Protein AF-A0A4D4L7P8-F1 (afdb_monomer_lite)

Organism: Streptomyces violaceusniger (NCBI:txid68280)

Sequence (216 aa):
MPWRDWLTELAEHRATRILTPLAEAVRGVEETEGMGQPKAKPDREPERLTIHRVLRLLDGGRRMPLARALNARLPEAERTPRGDQTEQDPLAPLAEALAVLIGAQLVARGTAYWAMNWTGPSLLVPPDGIAPETIRTWADTAVRLPGQTQRLGLHLAALGVDERAPLPTTGRAGARRTGRRRGSGRDGSASHPGPPAPHAGASPPYGRWRSPCCWG

Foldseek 3Di:
DVVVVVQQVVQLCQLQVLQVLLLVLLVVVVVVVCPVPDDDDPPPDSQFDFLVSLLVCLQVVVLPSSLVSSVVSDDPVVLDDDPDPPDDDSNLSVLSNSLSRLLLQCVVVVQWGWDDDPPDHTFIGGHPPDDSCNSSVLSSCSSPDHPSSVVSVVVCVVVVGDRSDGRPDPDDPDDPPPPPPDDDDDDDDDDDDDDDDDDDDDDDDDDDDDDDDDDD

Radius of gyration: 25.61 Å; chains: 1; bounding box: 44×77×73 Å

Secondary structure (DSSP, 8-state):
-HHHHHHHHHHHHHHTTTHHHHHHHHHHHHHHHHTT-----TTS-PPPP-HHHHHHHHHTT-HHHHHHHHHHHS-TTTS---S-TT---TTHHHHHHHHHHHHHHHHHTTS-EEEPPSSSPPEEEPSTT--HHHHHHHHHHHHHSTTHHHHHHHHHHHTT--TTSPPPP---S-------------------------------------------

Structure (mmCIF, N/CA/C/O backbone):
data_AF-A0A4D4L7P8-F1
#
_entry.id   AF-A0A4D4L7P8-F1
#
loop_
_atom_site.group_PDB
_atom_site.id
_atom_site.type_symbol
_atom_site.label_atom_id
_atom_site.label_alt_id
_atom_site.label_comp_id
_atom_site.label_asym_id
_atom_site.label_entity_id
_atom_site.label_seq_id
_atom_site.pdbx_PDB_ins_code
_atom_site.Cartn_x
_atom_site.Cartn_y
_atom_site.Cartn_z
_atom_site.occupancy
_atom_site.B_iso_or_equiv
_atom_site.auth_seq_id
_atom_site.auth_comp_id
_atom_site.auth_asym_id
_atom_site.auth_atom_id
_atom_site.pdbx_PDB_model_num
ATOM 1 N N . MET A 1 1 ? 27.037 -10.468 -13.090 1.00 60.59 1 MET A N 1
ATOM 2 C CA . MET A 1 1 ? 27.346 -9.026 -12.972 1.00 60.59 1 MET A CA 1
ATOM 3 C C . MET A 1 1 ? 26.812 -8.546 -11.623 1.00 60.59 1 MET A C 1
ATOM 5 O O . MET A 1 1 ? 25.663 -8.138 -11.567 1.00 60.59 1 MET A O 1
ATOM 9 N N . PRO A 1 2 ? 27.608 -8.650 -10.545 1.00 82.56 2 PRO A N 1
ATOM 10 C CA . PRO A 1 2 ? 27.130 -8.546 -9.156 1.00 82.56 2 PRO A CA 1
ATOM 11 C C . PRO A 1 2 ? 26.664 -7.143 -8.724 1.00 82.56 2 PRO A C 1
ATOM 13 O O . PRO A 1 2 ? 25.876 -7.016 -7.797 1.00 82.56 2 PRO A O 1
ATOM 16 N N . TRP A 1 3 ? 27.103 -6.078 -9.402 1.00 84.81 3 TRP A N 1
ATOM 17 C CA . TRP A 1 3 ? 26.747 -4.702 -9.029 1.00 84.81 3 TRP A CA 1
ATOM 18 C C . TRP A 1 3 ? 25.296 -4.317 -9.373 1.00 84.81 3 TRP A C 1
ATOM 20 O O . TRP A 1 3 ? 24.721 -3.463 -8.705 1.00 84.81 3 TRP A O 1
ATOM 30 N N . ARG A 1 4 ? 24.683 -4.936 -10.396 1.00 82.44 4 ARG A N 1
ATOM 31 C CA . ARG A 1 4 ? 23.275 -4.677 -10.770 1.00 82.44 4 ARG A CA 1
ATOM 32 C C . ARG A 1 4 ? 22.304 -5.263 -9.752 1.00 82.44 4 ARG A C 1
ATOM 34 O O . ARG A 1 4 ? 21.319 -4.618 -9.400 1.00 82.44 4 ARG A O 1
ATOM 41 N N . ASP A 1 5 ? 22.624 -6.460 -9.274 1.00 83.69 5 ASP A N 1
ATOM 42 C CA . ASP A 1 5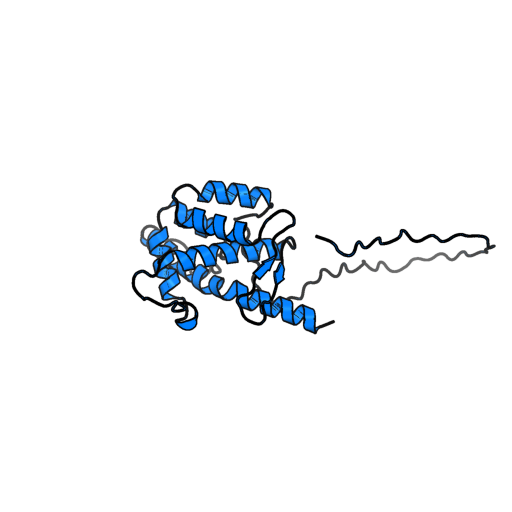 ? 21.868 -7.133 -8.221 1.00 83.69 5 ASP A CA 1
ATOM 43 C C . ASP A 1 5 ? 21.936 -6.289 -6.938 1.00 83.69 5 ASP A C 1
ATOM 45 O O . ASP A 1 5 ? 20.902 -5.954 -6.369 1.00 83.69 5 ASP A O 1
ATOM 49 N N . TRP A 1 6 ? 23.128 -5.788 -6.588 1.00 85.88 6 TRP A N 1
ATOM 50 C CA . TRP A 1 6 ? 23.312 -4.869 -5.460 1.00 85.88 6 TRP A CA 1
ATOM 51 C C . TRP A 1 6 ? 22.501 -3.565 -5.575 1.00 85.88 6 TRP A C 1
ATOM 53 O O . TRP A 1 6 ? 21.887 -3.137 -4.601 1.00 85.88 6 TRP A O 1
ATOM 63 N N . LEU A 1 7 ? 22.452 -2.927 -6.753 1.00 84.88 7 LEU A N 1
ATOM 64 C CA . LEU A 1 7 ? 21.638 -1.715 -6.949 1.00 84.88 7 LEU A CA 1
ATOM 65 C C . LEU A 1 7 ? 20.137 -1.989 -6.818 1.00 84.88 7 LEU A C 1
ATOM 67 O O . LEU A 1 7 ? 19.407 -1.145 -6.305 1.00 84.88 7 LEU A O 1
ATOM 71 N N . THR A 1 8 ? 19.686 -3.156 -7.276 1.00 84.62 8 THR A N 1
ATOM 72 C CA . THR A 1 8 ? 18.282 -3.571 -7.165 1.00 84.62 8 THR A CA 1
ATOM 73 C C . THR A 1 8 ? 17.916 -3.808 -5.702 1.00 84.62 8 THR A C 1
ATOM 75 O O . THR A 1 8 ? 16.927 -3.257 -5.223 1.00 84.62 8 THR A O 1
ATOM 78 N N . GLU A 1 9 ? 18.764 -4.531 -4.964 1.00 85.75 9 GLU A N 1
ATOM 79 C CA . GLU A 1 9 ? 18.610 -4.743 -3.521 1.00 85.75 9 GLU A CA 1
ATOM 80 C C . GLU A 1 9 ? 18.615 -3.416 -2.750 1.00 85.75 9 GLU A C 1
ATOM 82 O O . GLU A 1 9 ? 17.795 -3.211 -1.856 1.00 85.75 9 GLU A O 1
ATOM 87 N N . LEU A 1 10 ? 19.492 -2.475 -3.115 1.00 86.00 10 LEU A N 1
ATOM 88 C CA . LEU A 1 10 ? 19.532 -1.151 -2.499 1.00 86.00 10 LEU A CA 1
ATOM 89 C C . LEU A 1 10 ? 18.270 -0.332 -2.808 1.00 86.00 10 LEU A C 1
ATOM 91 O O . LEU A 1 10 ? 17.754 0.348 -1.917 1.00 86.00 10 LEU A O 1
ATOM 95 N N . ALA A 1 11 ? 17.772 -0.382 -4.047 1.00 86.69 11 ALA A N 1
ATOM 96 C CA . ALA A 1 11 ? 16.552 0.311 -4.451 1.00 86.69 11 ALA A CA 1
ATOM 97 C C . ALA A 1 11 ? 15.335 -0.218 -3.686 1.00 86.69 11 ALA A C 1
ATOM 99 O O . ALA A 1 11 ? 14.566 0.582 -3.149 1.00 86.69 11 ALA A O 1
ATOM 100 N N . GLU A 1 12 ? 15.204 -1.542 -3.590 1.00 86.88 12 GLU A N 1
ATOM 101 C CA . GLU A 1 12 ? 14.156 -2.223 -2.832 1.00 86.88 12 GLU A CA 1
ATOM 102 C C . GLU A 1 12 ? 14.266 -1.922 -1.337 1.00 86.88 12 GLU A C 1
ATOM 104 O O . GLU A 1 12 ? 13.281 -1.520 -0.714 1.00 86.88 12 GLU A O 1
ATOM 109 N N . HIS A 1 13 ? 15.467 -2.028 -0.763 1.00 86.81 13 HIS A N 1
ATOM 110 C CA . HIS A 1 13 ? 15.699 -1.726 0.644 1.00 86.81 13 HIS A CA 1
ATOM 111 C C . HIS A 1 13 ? 15.326 -0.280 0.982 1.00 86.81 13 HIS A C 1
ATOM 113 O O . HIS A 1 13 ? 14.723 -0.044 2.022 1.00 86.81 13 HIS A O 1
ATOM 119 N N . ARG A 1 14 ? 15.653 0.693 0.119 1.00 84.69 14 ARG A N 1
ATOM 120 C CA . ARG A 1 14 ? 15.252 2.097 0.308 1.00 84.69 14 ARG A CA 1
ATOM 121 C C . ARG A 1 14 ? 13.747 2.296 0.153 1.00 84.69 14 ARG A C 1
ATOM 123 O O . ARG A 1 14 ? 13.164 3.006 0.962 1.00 84.69 14 ARG A O 1
ATOM 130 N N . ALA A 1 15 ? 13.133 1.675 -0.854 1.00 85.44 15 ALA A N 1
ATOM 131 C CA . ALA A 1 15 ? 11.701 1.805 -1.114 1.00 85.44 15 ALA A CA 1
ATOM 132 C C . ALA A 1 15 ? 10.856 1.252 0.041 1.00 85.44 15 ALA A C 1
ATOM 134 O O . ALA A 1 15 ? 9.836 1.828 0.394 1.00 85.44 15 ALA A O 1
ATOM 135 N N . THR A 1 16 ? 11.290 0.144 0.645 1.00 88.75 16 THR A N 1
ATOM 136 C CA . THR A 1 16 ? 10.492 -0.634 1.604 1.00 88.75 16 THR A CA 1
ATOM 137 C C . THR A 1 16 ? 10.697 -0.252 3.072 1.00 88.75 16 THR A C 1
ATOM 139 O O . THR A 1 16 ? 10.081 -0.865 3.943 1.00 88.75 16 THR A O 1
ATOM 142 N N . ARG A 1 17 ? 11.496 0.782 3.382 1.00 89.56 17 ARG A N 1
ATOM 143 C CA . ARG A 1 17 ? 11.792 1.196 4.773 1.00 89.56 17 ARG A CA 1
ATOM 144 C C . ARG A 1 17 ? 10.546 1.518 5.591 1.00 89.56 17 ARG A C 1
ATOM 146 O O . ARG A 1 17 ? 10.468 1.135 6.755 1.00 89.56 17 ARG A O 1
ATOM 153 N N . ILE A 1 18 ? 9.551 2.140 4.958 1.00 89.88 18 ILE A N 1
ATOM 154 C CA . ILE A 1 18 ? 8.286 2.533 5.591 1.00 89.88 18 ILE A CA 1
ATOM 155 C C . ILE A 1 18 ? 7.398 1.338 5.989 1.00 89.88 18 ILE A C 1
ATOM 157 O O . ILE A 1 18 ? 6.492 1.479 6.812 1.00 89.88 18 ILE A O 1
ATOM 161 N N . LEU A 1 19 ? 7.660 0.137 5.458 1.00 91.69 19 LEU A N 1
ATOM 162 C CA . LEU A 1 19 ? 6.825 -1.039 5.717 1.00 91.69 19 LEU A CA 1
ATOM 163 C C . LEU A 1 19 ? 6.962 -1.568 7.147 1.00 91.69 19 LEU A C 1
ATOM 165 O O . LEU A 1 19 ? 5.979 -2.060 7.697 1.00 91.69 19 LEU A O 1
ATOM 169 N N . THR A 1 20 ? 8.135 -1.436 7.772 1.00 91.38 20 THR A N 1
ATOM 170 C CA . THR A 1 20 ? 8.323 -1.843 9.174 1.00 91.38 20 THR A CA 1
ATOM 171 C C . THR A 1 20 ? 7.516 -0.948 10.129 1.00 91.38 20 THR A C 1
ATOM 173 O O . THR A 1 20 ? 6.684 -1.490 10.862 1.00 91.38 20 THR A O 1
ATOM 176 N N . PRO A 1 21 ? 7.632 0.399 10.079 1.00 92.06 21 PRO A N 1
ATOM 177 C CA . PRO A 1 21 ? 6.747 1.296 10.827 1.00 92.06 21 PRO A CA 1
ATOM 178 C C . PRO A 1 21 ? 5.255 1.051 10.569 1.00 92.06 21 PRO A C 1
ATOM 180 O O . PRO A 1 21 ? 4.457 1.080 11.507 1.00 92.06 21 PRO A O 1
ATOM 183 N N . LEU A 1 22 ? 4.865 0.770 9.317 1.00 93.25 22 LEU A N 1
ATOM 184 C CA . LEU A 1 22 ? 3.479 0.448 8.969 1.00 93.25 22 LEU A CA 1
ATOM 185 C C . LEU A 1 22 ? 3.003 -0.845 9.641 1.00 93.25 22 LEU A C 1
ATOM 187 O O . LEU A 1 22 ? 1.912 -0.862 10.207 1.00 93.25 22 LEU A O 1
ATOM 191 N N . ALA A 1 23 ? 3.807 -1.911 9.618 1.00 92.19 23 ALA A N 1
ATOM 192 C CA . ALA A 1 23 ? 3.467 -3.178 10.263 1.00 92.19 23 ALA A CA 1
ATOM 193 C C . ALA A 1 23 ? 3.223 -3.004 11.768 1.00 92.19 23 ALA A C 1
ATOM 195 O O . ALA A 1 23 ? 2.244 -3.519 12.313 1.00 92.19 23 ALA A O 1
ATOM 196 N N . GLU A 1 24 ? 4.077 -2.232 12.437 1.00 91.62 24 GLU A N 1
ATOM 197 C CA . GLU A 1 24 ? 3.926 -1.931 13.859 1.00 91.62 24 GLU A CA 1
ATOM 198 C C . GLU A 1 24 ? 2.720 -1.035 14.158 1.00 91.62 24 GLU A C 1
ATOM 200 O O . GLU A 1 24 ? 2.064 -1.223 15.184 1.00 91.62 24 GLU A O 1
ATOM 205 N N . ALA A 1 25 ? 2.419 -0.073 13.282 1.00 93.50 25 ALA A N 1
ATOM 206 C CA . ALA A 1 25 ? 1.248 0.787 13.408 1.00 93.50 25 ALA A CA 1
ATOM 207 C C . ALA A 1 25 ? -0.057 -0.009 13.260 1.00 93.50 25 ALA A C 1
ATOM 209 O O . ALA A 1 25 ? -0.948 0.135 14.095 1.00 93.50 25 ALA A O 1
ATOM 210 N N . VAL A 1 26 ? -0.146 -0.887 12.251 1.00 93.50 26 VAL A N 1
ATOM 211 C CA . VAL A 1 26 ? -1.282 -1.807 12.053 1.00 93.50 26 VAL A CA 1
ATOM 212 C C . VAL A 1 26 ? -1.475 -2.677 13.289 1.00 93.50 26 VAL A C 1
ATOM 214 O O . VAL A 1 26 ? -2.577 -2.717 13.830 1.00 93.50 26 VAL A O 1
ATOM 217 N N . ARG A 1 27 ? -0.397 -3.302 13.786 1.00 91.19 27 ARG A N 1
ATOM 218 C CA . ARG A 1 27 ? -0.442 -4.123 15.002 1.00 91.19 27 ARG A CA 1
ATOM 219 C C . ARG A 1 27 ? -0.958 -3.327 16.203 1.00 91.19 27 ARG A C 1
ATOM 221 O O . ARG A 1 27 ? -1.871 -3.785 16.876 1.00 91.19 27 ARG A O 1
ATOM 228 N N . GLY A 1 28 ? -0.418 -2.133 16.448 1.00 91.56 28 GLY A N 1
ATOM 229 C CA . GLY A 1 28 ? -0.831 -1.310 17.587 1.00 91.56 28 GLY A CA 1
ATOM 230 C C . GLY A 1 28 ? -2.303 -0.892 17.526 1.00 91.56 28 GLY A C 1
ATOM 231 O O . GLY A 1 28 ? -2.982 -0.894 18.548 1.00 91.56 28 GLY A O 1
ATOM 232 N N . VAL A 1 29 ? -2.824 -0.572 16.336 1.00 92.50 29 VAL A N 1
ATOM 233 C CA . VAL A 1 29 ? -4.250 -0.247 16.171 1.00 92.50 29 VAL A CA 1
ATOM 234 C C . VAL A 1 29 ? -5.122 -1.485 16.393 1.00 92.50 29 VAL A C 1
ATOM 236 O O . VAL A 1 29 ? -6.089 -1.411 17.148 1.00 92.50 29 VAL A O 1
ATOM 239 N N . GLU A 1 30 ? -4.770 -2.630 15.810 1.00 90.62 30 GLU A N 1
ATOM 240 C CA . GLU A 1 30 ? -5.520 -3.879 16.000 1.00 90.62 30 GLU A CA 1
ATOM 241 C C . GLU A 1 30 ? -5.525 -4.338 17.469 1.00 90.62 30 GLU A C 1
ATOM 243 O O . GLU A 1 30 ? -6.556 -4.783 17.968 1.00 90.62 30 GLU A O 1
ATOM 248 N N . GLU A 1 31 ? -4.415 -4.175 18.195 1.00 87.56 31 GLU A N 1
ATOM 249 C CA . GLU A 1 31 ? -4.335 -4.459 19.636 1.00 87.56 31 GLU A CA 1
ATOM 250 C C . GLU A 1 31 ? -5.288 -3.569 20.447 1.00 87.56 31 GLU A C 1
ATOM 252 O O . GLU A 1 31 ? -5.967 -4.059 21.350 1.00 87.56 31 GLU A O 1
ATOM 257 N N . THR A 1 32 ? -5.404 -2.281 20.101 1.00 85.69 32 THR A N 1
ATOM 258 C CA . THR A 1 32 ? -6.362 -1.378 20.764 1.00 85.69 32 THR A CA 1
ATOM 259 C C . THR A 1 32 ? -7.824 -1.716 20.461 1.00 85.69 32 THR A C 1
ATOM 261 O O . THR A 1 32 ? -8.678 -1.509 21.319 1.00 85.69 32 THR A O 1
ATOM 264 N N . GLU A 1 33 ? -8.129 -2.284 19.289 1.00 76.56 33 GLU A N 1
ATOM 265 C CA . GLU A 1 33 ? -9.469 -2.806 18.973 1.00 76.56 33 GLU A CA 1
ATOM 266 C C . GLU A 1 33 ? -9.755 -4.138 19.681 1.00 76.56 33 GLU A C 1
ATOM 268 O O . GLU A 1 33 ? -10.882 -4.402 20.105 1.00 76.56 33 GLU A O 1
ATOM 273 N N . GLY A 1 34 ? -8.721 -4.966 19.842 1.00 66.75 34 GLY A N 1
ATOM 274 C CA . GLY A 1 34 ? -8.768 -6.272 20.492 1.00 66.75 34 GLY A CA 1
ATOM 275 C C . GLY A 1 34 ? -8.883 -6.233 22.018 1.00 66.75 34 GLY A C 1
ATOM 276 O O . GLY A 1 34 ? -9.115 -7.280 22.618 1.00 66.75 34 GLY A O 1
ATOM 277 N N . MET A 1 35 ? -8.808 -5.063 22.667 1.00 50.97 35 MET A N 1
ATOM 278 C CA . MET A 1 35 ? -9.000 -4.922 24.124 1.00 50.97 35 MET A CA 1
ATOM 279 C C . MET A 1 35 ? -10.401 -5.353 24.625 1.00 50.97 35 MET A C 1
ATOM 281 O O . MET A 1 35 ? -10.632 -5.382 25.831 1.00 50.97 35 MET A O 1
ATOM 285 N N . GLY A 1 36 ? -11.319 -5.750 23.731 1.00 50.47 36 GLY A N 1
ATOM 286 C CA . GLY A 1 36 ? -12.583 -6.429 24.053 1.00 50.47 36 GLY A CA 1
ATOM 287 C C . GLY A 1 36 ? -12.590 -7.965 23.917 1.00 50.47 36 GLY A C 1
ATOM 288 O O . GLY A 1 36 ? -13.595 -8.587 24.259 1.00 50.47 36 GLY A O 1
ATOM 289 N N . GLN A 1 37 ? -11.519 -8.610 23.437 1.00 41.75 37 GLN A N 1
ATOM 290 C CA . GLN A 1 37 ? -11.417 -10.075 23.359 1.00 41.75 37 GLN A CA 1
ATOM 291 C C . GLN A 1 37 ? -10.074 -10.590 23.903 1.00 41.75 37 GLN A C 1
ATOM 293 O O . GLN A 1 37 ? -9.046 -10.493 23.231 1.00 41.75 37 GLN A O 1
ATOM 298 N N . PRO A 1 38 ? -10.057 -11.248 25.076 1.00 53.47 38 PRO A N 1
ATOM 299 C CA . PRO A 1 38 ? -8.874 -11.955 25.528 1.00 53.47 38 PRO A CA 1
ATOM 300 C C . PRO A 1 38 ? -8.801 -13.303 24.801 1.00 53.47 38 PRO A C 1
ATOM 302 O O . PRO A 1 38 ? -9.489 -14.241 25.199 1.00 53.47 38 PRO A O 1
ATOM 305 N N . LYS A 1 39 ? -7.987 -13.425 23.741 1.00 48.88 39 LYS A N 1
ATOM 306 C CA . LYS A 1 39 ? -7.365 -14.706 23.326 1.00 48.88 39 LYS A CA 1
ATOM 307 C C . LYS A 1 39 ? -6.460 -14.562 22.095 1.00 48.88 39 LYS A C 1
ATOM 309 O O . LYS A 1 39 ? -6.927 -14.642 20.966 1.00 48.88 39 LYS A O 1
ATOM 314 N N . ALA A 1 40 ? -5.149 -14.555 22.318 1.00 44.09 40 ALA A N 1
ATOM 315 C CA . ALA A 1 40 ? -4.249 -15.534 21.703 1.00 44.09 40 ALA A CA 1
ATOM 316 C C . ALA A 1 40 ? -2.887 -15.511 22.409 1.00 44.09 40 ALA A C 1
ATOM 318 O O . ALA A 1 40 ? -2.377 -14.463 22.780 1.00 44.09 40 ALA A O 1
ATOM 319 N N . LYS A 1 41 ? -2.348 -16.710 22.623 1.00 45.91 41 LYS A N 1
ATOM 320 C CA . LYS A 1 41 ? -1.075 -17.019 23.282 1.00 45.91 41 LYS A CA 1
ATOM 321 C C . LYS A 1 41 ? 0.108 -16.215 22.699 1.00 45.91 41 LYS A C 1
ATOM 323 O O . LYS A 1 41 ? 0.094 -15.955 21.497 1.00 45.91 41 LYS A O 1
ATOM 328 N N . PRO A 1 42 ? 1.168 -15.953 23.489 1.00 48.34 42 PRO A N 1
ATOM 329 C CA . PRO A 1 42 ? 2.376 -15.233 23.054 1.00 48.34 42 PRO A CA 1
ATOM 330 C C . PRO A 1 42 ? 3.240 -15.977 22.008 1.00 48.34 42 PRO A C 1
ATOM 332 O O . PRO A 1 42 ? 4.309 -15.496 21.660 1.00 48.34 42 PRO A O 1
ATOM 335 N N . ASP A 1 43 ? 2.771 -17.116 21.485 1.00 43.03 43 ASP A N 1
ATOM 336 C CA . ASP A 1 43 ? 3.464 -17.962 20.498 1.00 43.03 43 ASP A CA 1
ATOM 337 C C . ASP A 1 43 ? 2.985 -17.766 19.050 1.00 43.03 43 ASP A C 1
ATOM 339 O O . ASP A 1 43 ? 3.451 -18.456 18.142 1.00 43.03 43 ASP A O 1
ATOM 343 N N . ARG A 1 44 ? 2.030 -16.862 18.786 1.00 47.28 44 ARG A N 1
ATOM 344 C CA . ARG A 1 44 ? 1.744 -16.503 17.392 1.00 47.28 44 ARG A CA 1
ATOM 345 C C . ARG A 1 44 ? 2.896 -15.645 16.893 1.00 47.28 44 ARG A C 1
ATOM 347 O O . ARG A 1 44 ? 3.055 -14.515 17.349 1.00 47.28 44 ARG A O 1
ATOM 354 N N . GLU A 1 45 ? 3.673 -16.192 15.953 1.00 49.34 45 GLU A N 1
ATOM 355 C CA . GLU A 1 45 ? 4.545 -15.395 15.089 1.00 49.34 45 GLU A CA 1
ATOM 356 C C . GLU A 1 45 ? 3.819 -14.094 14.725 1.00 49.34 45 GLU A C 1
ATOM 358 O O . GLU A 1 45 ? 2.616 -14.148 14.435 1.00 49.34 45 GLU A O 1
ATOM 363 N N . PRO A 1 46 ? 4.499 -12.934 14.766 1.00 54.50 46 PRO A N 1
ATOM 364 C CA . PRO A 1 46 ? 3.859 -11.666 14.457 1.00 54.50 46 PRO A CA 1
ATOM 365 C C . PRO A 1 46 ? 3.158 -11.808 13.109 1.00 54.50 46 PRO A C 1
ATOM 367 O O . PRO A 1 46 ? 3.813 -12.091 12.100 1.00 54.50 46 PRO A O 1
ATOM 370 N N . GLU A 1 47 ? 1.825 -11.679 13.104 1.00 65.94 47 GLU A N 1
ATOM 371 C CA . GLU A 1 47 ? 1.057 -11.777 11.869 1.00 65.94 47 GLU A CA 1
ATOM 372 C C . GLU A 1 47 ? 1.693 -10.816 10.868 1.00 65.94 47 GLU A C 1
ATOM 374 O O . GLU A 1 47 ? 1.875 -9.624 11.147 1.00 65.94 47 GLU A O 1
ATOM 379 N N . ARG A 1 48 ? 2.108 -11.356 9.724 1.00 85.06 48 ARG A N 1
ATOM 380 C CA . ARG A 1 48 ? 2.854 -10.600 8.720 1.00 85.06 48 ARG A CA 1
ATOM 381 C C . ARG A 1 48 ? 1.964 -9.495 8.146 1.00 85.06 48 ARG A C 1
ATOM 383 O O . ARG A 1 48 ? 0.741 -9.643 8.061 1.00 85.06 48 ARG A O 1
ATOM 390 N N . LEU A 1 49 ? 2.571 -8.373 7.768 1.00 90.81 49 LEU A N 1
ATOM 391 C CA . LEU A 1 49 ? 1.860 -7.262 7.135 1.00 90.81 49 LEU A CA 1
ATOM 392 C C . LEU A 1 49 ? 1.280 -7.712 5.782 1.00 90.81 49 LEU A C 1
ATOM 394 O O . LEU A 1 49 ? 1.992 -8.282 4.952 1.00 90.81 49 LEU A O 1
ATOM 398 N N . THR A 1 50 ? -0.008 -7.440 5.572 1.00 93.62 50 THR A N 1
ATOM 399 C CA . THR A 1 50 ? -0.744 -7.717 4.329 1.00 93.62 50 THR A CA 1
ATOM 400 C C . THR A 1 50 ? -1.511 -6.473 3.890 1.00 93.62 50 THR A C 1
ATOM 402 O O . THR A 1 50 ? -1.882 -5.643 4.725 1.00 93.62 50 THR A O 1
ATOM 405 N N . ILE A 1 51 ? -1.787 -6.354 2.585 1.00 93.81 51 ILE A N 1
ATOM 406 C CA . ILE A 1 51 ? -2.646 -5.281 2.053 1.00 93.81 51 ILE A CA 1
ATOM 407 C C . ILE A 1 51 ? -4.032 -5.389 2.687 1.00 93.81 51 ILE A C 1
ATOM 409 O O . ILE A 1 51 ? -4.561 -4.398 3.184 1.00 93.81 51 ILE A O 1
ATOM 413 N N . HIS A 1 52 ? -4.571 -6.608 2.766 1.00 94.31 52 HIS A N 1
ATOM 414 C CA . HIS A 1 52 ? -5.894 -6.866 3.320 1.00 94.31 52 HIS A CA 1
ATOM 415 C C . HIS A 1 52 ? -6.074 -6.311 4.743 1.00 94.31 52 HIS A C 1
ATOM 417 O O . HIS A 1 52 ? -7.108 -5.717 5.040 1.00 94.31 52 HIS A O 1
ATOM 423 N N . ARG A 1 53 ? -5.071 -6.454 5.624 1.00 93.31 53 ARG A N 1
ATOM 424 C CA . ARG A 1 53 ? -5.142 -5.919 6.997 1.00 93.31 53 ARG A CA 1
ATOM 425 C C . ARG A 1 53 ? -5.227 -4.398 7.021 1.00 93.31 53 ARG A C 1
ATOM 427 O O . ARG A 1 53 ? -6.045 -3.850 7.755 1.00 93.31 53 ARG A O 1
ATOM 434 N N . VAL A 1 54 ? -4.433 -3.725 6.186 1.00 94.69 54 VAL A N 1
ATOM 435 C CA . VAL A 1 54 ? -4.487 -2.263 6.053 1.00 94.69 54 VAL A CA 1
ATOM 436 C C . VAL A 1 54 ? -5.859 -1.838 5.531 1.00 94.69 54 VAL A C 1
ATOM 438 O O . VAL A 1 54 ? -6.501 -0.997 6.152 1.00 94.69 54 VAL A O 1
ATOM 441 N N . LEU A 1 55 ? -6.348 -2.453 4.448 1.00 94.75 55 LEU A N 1
ATOM 442 C CA . LEU A 1 55 ? -7.653 -2.113 3.869 1.00 94.75 55 LEU A CA 1
ATOM 443 C C . LEU A 1 55 ? -8.799 -2.336 4.861 1.00 94.75 55 LEU A C 1
ATOM 445 O O . LEU A 1 55 ? -9.639 -1.456 5.014 1.00 94.75 55 LEU A O 1
ATOM 449 N N . ARG A 1 56 ? -8.775 -3.439 5.619 1.00 93.88 56 ARG A N 1
ATOM 450 C CA . ARG A 1 56 ? -9.752 -3.718 6.681 1.00 93.88 56 ARG A CA 1
ATOM 451 C C . ARG A 1 56 ? -9.805 -2.604 7.730 1.00 93.88 56 ARG A C 1
ATOM 453 O O . ARG A 1 56 ? -10.894 -2.211 8.140 1.00 93.88 56 ARG A O 1
ATOM 460 N N . LEU A 1 57 ? -8.656 -2.073 8.156 1.00 94.00 57 LEU A N 1
ATOM 461 C CA . LEU A 1 57 ? -8.608 -0.943 9.092 1.00 94.00 57 LEU A CA 1
ATOM 462 C C . LEU A 1 57 ? -9.154 0.349 8.466 1.00 94.00 57 LEU A C 1
ATOM 464 O O . LEU A 1 57 ? -9.862 1.107 9.134 1.00 94.00 57 LEU A O 1
ATOM 468 N N . LEU A 1 58 ? -8.863 0.607 7.187 1.00 94.75 58 LEU A N 1
ATOM 469 C CA . LEU A 1 58 ? -9.425 1.757 6.470 1.00 94.75 58 LEU A CA 1
ATOM 470 C C . LEU A 1 58 ? -10.956 1.646 6.359 1.00 94.75 58 LEU A C 1
ATOM 472 O O . LEU A 1 58 ? -11.659 2.638 6.577 1.00 94.75 58 LEU A O 1
ATOM 476 N N . ASP A 1 59 ? -11.473 0.447 6.093 1.00 92.81 59 ASP A N 1
ATOM 477 C CA . ASP A 1 59 ? -12.909 0.150 6.037 1.00 92.81 59 ASP A CA 1
ATOM 478 C C . ASP A 1 59 ? -13.595 0.272 7.392 1.00 92.81 59 ASP A C 1
ATOM 480 O O . ASP A 1 59 ? -14.672 0.858 7.483 1.00 92.81 59 ASP A O 1
ATOM 484 N N . GLY A 1 60 ? -12.929 -0.161 8.463 1.00 92.19 60 GLY A N 1
ATOM 485 C CA . GLY A 1 60 ? -13.376 0.030 9.845 1.00 92.19 60 GLY A CA 1
ATOM 486 C C . GLY A 1 60 ? -13.326 1.483 10.339 1.00 92.19 60 GLY A C 1
ATOM 487 O O . GLY A 1 60 ? -13.547 1.742 11.520 1.00 92.19 60 GLY A O 1
ATOM 488 N N . GLY A 1 61 ? -12.995 2.449 9.473 1.00 93.25 61 GLY A N 1
ATOM 489 C CA . GLY A 1 61 ? -12.922 3.867 9.828 1.00 93.25 61 GLY A CA 1
ATOM 490 C C . GLY A 1 61 ? -11.676 4.248 10.633 1.00 93.25 61 GLY A C 1
ATOM 491 O O . GLY A 1 61 ? -11.613 5.344 11.190 1.00 93.25 61 GLY A O 1
ATOM 492 N N . ARG A 1 62 ? -10.646 3.393 10.681 1.00 93.75 62 ARG A N 1
ATOM 493 C CA . ARG A 1 62 ? -9.416 3.606 11.470 1.00 93.75 62 ARG A CA 1
ATOM 494 C C . ARG A 1 62 ? -8.311 4.353 10.733 1.00 93.75 62 ARG A C 1
ATOM 496 O O . ARG A 1 62 ? -7.159 4.310 11.152 1.00 93.75 62 ARG A O 1
ATOM 503 N N . ARG A 1 63 ? -8.662 5.113 9.693 1.00 94.44 63 ARG A N 1
ATOM 504 C CA . ARG A 1 63 ? -7.731 5.953 8.915 1.00 94.44 63 ARG A CA 1
ATOM 505 C C . ARG A 1 63 ? -6.861 6.831 9.813 1.00 94.44 63 ARG A C 1
ATOM 507 O O . ARG A 1 63 ? -5.640 6.769 9.743 1.00 94.44 63 ARG A O 1
ATOM 514 N N . MET A 1 64 ? -7.494 7.620 10.685 1.00 95.25 64 MET A N 1
ATOM 515 C CA . MET A 1 64 ? -6.792 8.600 11.515 1.00 95.25 64 MET A CA 1
ATOM 516 C C . MET A 1 64 ? -5.981 7.963 12.658 1.00 95.25 64 MET A C 1
ATOM 518 O O . MET A 1 64 ? -4.824 8.346 12.827 1.00 95.25 64 MET A O 1
ATOM 522 N N . PRO A 1 65 ? -6.503 6.973 13.416 1.00 95.31 65 PRO A N 1
ATOM 523 C CA . PRO A 1 65 ? -5.685 6.209 14.360 1.00 95.31 65 PRO A CA 1
ATOM 524 C C . PRO A 1 65 ? -4.458 5.566 13.709 1.00 95.31 65 PRO A C 1
ATOM 526 O O . PRO A 1 65 ? -3.354 5.699 14.233 1.00 95.31 65 PRO A O 1
ATOM 529 N N . LEU A 1 66 ? -4.631 4.938 12.542 1.00 94.56 66 LEU A N 1
ATOM 530 C CA . LEU A 1 66 ? -3.541 4.290 11.816 1.00 94.56 66 LEU A CA 1
ATOM 531 C C . LEU A 1 66 ? -2.508 5.300 11.316 1.00 94.56 66 LEU A C 1
ATOM 533 O O . LEU A 1 66 ? -1.312 5.099 11.513 1.00 94.56 66 LEU A O 1
ATOM 537 N N . ALA A 1 67 ? -2.960 6.416 10.745 1.00 94.44 67 ALA A N 1
ATOM 538 C CA . ALA A 1 67 ? -2.086 7.499 10.318 1.00 94.44 67 ALA A CA 1
ATOM 539 C C . ALA A 1 67 ? -1.280 8.073 11.491 1.00 94.44 67 ALA A C 1
ATOM 541 O O . ALA A 1 67 ? -0.067 8.221 11.389 1.00 94.44 67 ALA A O 1
ATOM 542 N N . ARG A 1 68 ? -1.911 8.346 12.639 1.00 93.56 68 ARG A N 1
ATOM 543 C CA . ARG A 1 68 ? -1.207 8.831 13.841 1.00 93.56 68 ARG A CA 1
ATOM 544 C C . ARG A 1 68 ? -0.185 7.817 14.350 1.00 93.56 68 ARG A C 1
ATOM 546 O O . ARG A 1 68 ? 0.950 8.189 14.636 1.00 93.56 68 ARG A O 1
ATOM 553 N N . ALA A 1 69 ? -0.573 6.545 14.430 1.00 94.50 69 ALA A N 1
ATOM 554 C CA . ALA A 1 69 ? 0.309 5.467 14.861 1.00 94.50 69 ALA A CA 1
ATOM 555 C C . ALA A 1 69 ? 1.524 5.312 13.933 1.00 94.50 69 ALA A C 1
ATOM 557 O O . ALA A 1 69 ? 2.633 5.095 14.422 1.00 94.50 69 ALA A O 1
ATOM 558 N N . LEU A 1 70 ? 1.332 5.456 12.620 1.00 94.06 70 LEU A N 1
ATOM 559 C CA . LEU A 1 70 ? 2.412 5.445 11.638 1.00 94.06 70 LEU A CA 1
ATOM 560 C C . LEU A 1 70 ? 3.327 6.665 11.801 1.00 94.06 70 LEU A C 1
ATOM 562 O O . LEU A 1 70 ? 4.529 6.501 11.972 1.00 94.06 70 LEU A O 1
ATOM 566 N N . ASN A 1 71 ? 2.768 7.878 11.831 1.00 91.25 71 ASN A N 1
ATOM 567 C CA . ASN A 1 71 ? 3.533 9.124 11.973 1.00 91.25 71 ASN A CA 1
ATOM 568 C C . ASN A 1 71 ? 4.408 9.153 13.240 1.00 91.25 71 ASN A C 1
ATOM 570 O O . ASN A 1 71 ? 5.542 9.640 13.210 1.00 91.25 71 ASN A O 1
ATOM 574 N N . ALA A 1 72 ? 3.914 8.579 14.340 1.00 91.31 72 ALA A N 1
ATOM 575 C CA . ALA A 1 72 ? 4.668 8.449 15.585 1.00 91.31 72 ALA A CA 1
ATOM 576 C C . ALA A 1 72 ? 5.916 7.553 15.456 1.00 91.31 72 ALA A C 1
ATOM 578 O O . ALA A 1 72 ? 6.855 7.709 16.231 1.00 91.31 72 ALA A O 1
ATOM 579 N N . ARG A 1 73 ? 5.936 6.633 14.482 1.00 91.00 73 ARG A N 1
ATOM 580 C CA . ARG A 1 73 ? 7.010 5.650 14.260 1.00 91.00 73 ARG A CA 1
ATOM 581 C C . ARG A 1 73 ? 7.968 6.024 13.133 1.00 91.00 73 ARG A C 1
ATOM 583 O O . ARG A 1 73 ? 9.032 5.421 13.027 1.00 91.00 73 ARG A O 1
ATOM 590 N N . LEU A 1 74 ? 7.605 6.989 12.289 1.00 87.88 74 LEU A N 1
ATOM 591 C CA . LEU A 1 74 ? 8.486 7.452 11.221 1.00 87.88 74 LEU A CA 1
ATOM 592 C C . LEU A 1 74 ? 9.645 8.281 11.791 1.00 87.88 74 LEU A C 1
ATOM 594 O O . LEU A 1 74 ? 9.408 9.137 12.653 1.00 87.88 74 LEU A O 1
ATOM 598 N N . PRO A 1 75 ? 10.884 8.062 11.311 1.00 78.25 75 PRO A N 1
ATOM 599 C CA . PRO A 1 75 ? 12.023 8.880 11.692 1.00 78.25 75 PRO A CA 1
ATOM 600 C C . PRO A 1 75 ? 11.826 10.323 11.215 1.00 78.25 75 PRO A C 1
ATOM 602 O O . PRO A 1 75 ? 11.242 10.583 10.165 1.00 78.25 75 PRO A O 1
ATOM 605 N N . GLU A 1 76 ? 12.354 11.279 11.975 1.00 67.75 76 GLU A N 1
ATOM 606 C CA . GLU A 1 76 ? 12.165 12.716 11.733 1.00 67.75 76 GLU A CA 1
ATOM 607 C C . GLU A 1 76 ? 12.681 13.177 10.358 1.00 67.75 76 GLU A C 1
ATOM 609 O O . GLU A 1 76 ? 12.101 14.066 9.743 1.00 67.75 76 GLU A O 1
ATOM 614 N N . ALA A 1 77 ? 13.694 12.493 9.815 1.00 64.25 77 ALA A N 1
ATOM 615 C CA . ALA A 1 77 ? 14.207 12.717 8.462 1.00 64.25 77 ALA A CA 1
ATOM 616 C C . ALA A 1 77 ? 13.233 12.296 7.342 1.00 64.25 77 ALA A C 1
ATOM 618 O O . ALA A 1 77 ? 13.299 12.848 6.249 1.00 64.25 77 ALA A O 1
ATOM 619 N N . GLU A 1 78 ? 12.332 11.340 7.595 1.00 61.16 78 GLU A N 1
ATOM 620 C CA . GLU A 1 78 ? 11.289 10.908 6.647 1.00 61.16 78 GLU A CA 1
ATOM 621 C C . GLU A 1 78 ? 10.002 11.735 6.796 1.00 61.16 78 GLU A C 1
ATOM 623 O O . GLU A 1 78 ? 9.161 11.740 5.903 1.00 61.16 78 GLU A O 1
ATOM 628 N N . ARG A 1 79 ? 9.885 12.539 7.862 1.00 61.12 79 ARG A N 1
ATOM 629 C CA . ARG A 1 79 ? 8.829 13.558 8.021 1.00 61.12 79 ARG A CA 1
ATOM 630 C C . ARG A 1 79 ? 9.071 14.808 7.160 1.00 61.12 79 ARG A C 1
ATOM 632 O O . ARG A 1 79 ? 8.538 15.863 7.490 1.00 61.12 79 ARG A O 1
ATOM 639 N N . THR A 1 80 ? 9.908 14.704 6.118 1.00 53.03 80 THR A N 1
ATOM 640 C CA . THR A 1 80 ? 10.586 15.810 5.412 1.00 53.03 80 THR A CA 1
ATOM 641 C C . THR A 1 80 ? 9.826 17.144 5.429 1.00 53.03 80 THR A C 1
ATOM 643 O O . THR A 1 80 ? 8.690 17.203 4.950 1.00 53.03 80 THR A O 1
ATOM 646 N N . PRO A 1 81 ? 10.465 18.240 5.877 1.00 52.91 81 PRO A N 1
ATOM 647 C CA . PRO A 1 81 ? 9.897 19.575 5.805 1.00 52.91 81 PRO A CA 1
ATOM 648 C C . PRO A 1 81 ? 9.958 20.066 4.353 1.00 52.91 81 PRO A C 1
ATOM 650 O O . PRO A 1 81 ? 11.028 20.372 3.827 1.00 52.91 81 PRO A O 1
ATOM 653 N N . ARG A 1 82 ? 8.807 20.145 3.685 1.00 51.69 82 ARG A N 1
ATOM 654 C CA . ARG A 1 82 ? 8.626 21.097 2.581 1.00 51.69 82 ARG A CA 1
ATOM 655 C C . ARG A 1 82 ? 8.167 22.410 3.207 1.00 51.69 82 ARG A C 1
ATOM 657 O O . ARG A 1 82 ? 7.404 22.376 4.166 1.00 51.69 82 ARG A O 1
ATOM 664 N N . GLY A 1 83 ? 8.721 23.523 2.730 1.00 47.53 83 GLY A N 1
ATOM 665 C CA . GLY A 1 83 ? 8.483 24.863 3.268 1.00 47.53 83 GLY A CA 1
ATOM 666 C C . GLY A 1 83 ? 7.003 25.168 3.517 1.00 47.53 83 GLY A C 1
ATOM 667 O O . GLY A 1 83 ? 6.137 24.642 2.824 1.00 47.53 83 GLY A O 1
ATOM 668 N N . ASP A 1 84 ? 6.783 26.015 4.522 1.00 45.16 84 ASP A N 1
ATOM 669 C CA . ASP A 1 84 ? 5.511 26.436 5.121 1.00 45.16 84 ASP A CA 1
ATOM 670 C C . ASP A 1 84 ? 4.772 25.342 5.914 1.00 45.16 84 ASP A C 1
ATOM 672 O O . ASP A 1 84 ? 3.931 24.595 5.424 1.00 45.16 84 ASP A O 1
ATOM 676 N N . GLN A 1 85 ? 5.107 25.281 7.210 1.00 48.50 85 GLN A N 1
ATOM 677 C CA . GLN A 1 85 ? 4.604 24.368 8.250 1.00 48.50 85 GLN A CA 1
ATOM 678 C C . GLN A 1 85 ? 3.101 24.505 8.577 1.00 48.50 85 GLN A C 1
ATOM 680 O O . GLN A 1 85 ? 2.705 24.232 9.708 1.00 48.50 85 GLN A O 1
ATOM 685 N N . THR A 1 86 ? 2.241 24.956 7.664 1.00 46.09 86 THR A N 1
ATOM 686 C CA . THR A 1 86 ? 0.879 25.321 8.077 1.00 46.09 86 THR A CA 1
ATOM 687 C C . THR A 1 86 ? -0.098 24.148 8.110 1.00 46.09 86 THR A C 1
ATOM 689 O O . THR A 1 86 ? -0.900 24.111 9.030 1.00 46.09 86 THR A O 1
ATOM 692 N N . GLU A 1 87 ? -0.009 23.130 7.247 1.00 56.50 87 GLU A N 1
ATOM 693 C CA . GLU A 1 87 ? -0.900 21.954 7.336 1.00 56.50 87 GLU A CA 1
ATOM 694 C C . GLU A 1 87 ? -0.219 20.694 6.775 1.00 56.50 87 GLU A C 1
ATOM 696 O O . GLU A 1 87 ? -0.371 20.340 5.607 1.00 56.50 87 GLU A O 1
ATOM 701 N N . GLN A 1 88 ? 0.568 19.993 7.600 1.00 69.81 88 GLN A N 1
ATOM 702 C CA . GLN A 1 88 ? 1.030 18.652 7.231 1.00 69.81 88 GLN A CA 1
ATOM 703 C C . GLN A 1 88 ? -0.173 17.712 7.184 1.00 69.81 88 GLN A C 1
ATOM 705 O O . GLN A 1 88 ? -0.783 17.421 8.213 1.00 69.81 88 GLN A O 1
ATOM 710 N N . ASP A 1 89 ? -0.503 17.226 5.991 1.00 86.12 89 ASP A N 1
ATOM 711 C CA . ASP A 1 89 ? -1.546 16.228 5.818 1.00 86.12 89 ASP A CA 1
ATOM 712 C C . ASP A 1 89 ? -1.157 14.916 6.529 1.00 86.12 89 ASP A C 1
ATOM 714 O O . ASP A 1 89 ? -0.240 14.216 6.080 1.00 86.12 89 ASP A O 1
ATOM 718 N N . PRO A 1 90 ? -1.858 14.533 7.613 1.00 88.56 90 PRO A N 1
ATOM 719 C CA . PRO A 1 90 ? -1.490 13.369 8.410 1.00 88.56 90 PRO A CA 1
ATOM 720 C C . PRO A 1 90 ? -1.656 12.051 7.643 1.00 88.56 90 PRO A C 1
ATOM 722 O O . PRO A 1 90 ? -1.080 11.040 8.048 1.00 88.56 90 PRO A O 1
ATOM 725 N N . LEU A 1 91 ? -2.442 12.036 6.559 1.00 92.44 91 LEU A N 1
ATOM 726 C CA . LEU A 1 91 ? -2.719 10.840 5.766 1.00 92.44 91 LEU A CA 1
ATOM 727 C C . LEU A 1 91 ? -1.673 10.580 4.677 1.00 92.44 91 LEU A C 1
ATOM 729 O O . LEU A 1 91 ? -1.594 9.449 4.193 1.00 92.44 91 LEU A O 1
ATOM 733 N N . ALA A 1 92 ? -0.860 11.574 4.307 1.00 91.94 92 ALA A N 1
ATOM 734 C CA . ALA A 1 92 ? 0.097 11.435 3.212 1.00 91.94 92 ALA A CA 1
ATOM 735 C C . ALA A 1 92 ? 1.099 10.278 3.429 1.00 91.94 92 ALA A C 1
ATOM 737 O O . ALA A 1 92 ? 1.232 9.446 2.526 1.00 91.94 92 ALA A O 1
ATOM 738 N N . PRO A 1 93 ? 1.710 10.098 4.620 1.00 92.69 93 PRO A N 1
ATOM 739 C CA . PRO A 1 93 ? 2.610 8.966 4.851 1.00 92.69 93 PRO A CA 1
ATOM 740 C C . PRO A 1 93 ? 1.897 7.611 4.835 1.00 92.69 93 PRO A C 1
ATOM 742 O O . PRO A 1 93 ? 2.490 6.598 4.475 1.00 92.69 93 PRO A O 1
ATOM 745 N N . LEU A 1 94 ? 0.608 7.572 5.190 1.00 94.94 94 LEU A N 1
ATOM 746 C CA . LEU A 1 94 ? -0.190 6.347 5.123 1.00 94.94 94 LEU A CA 1
ATOM 747 C C . LEU A 1 94 ? -0.489 5.951 3.671 1.00 94.94 94 LEU A C 1
ATOM 749 O O . LEU A 1 94 ? -0.388 4.773 3.327 1.00 94.94 94 LEU A O 1
ATOM 753 N N . ALA A 1 95 ? -0.815 6.924 2.816 1.00 95.19 95 ALA A N 1
ATOM 754 C CA . ALA A 1 95 ? -0.982 6.704 1.381 1.00 95.19 95 ALA A CA 1
ATOM 755 C C . ALA A 1 95 ? 0.324 6.227 0.728 1.00 95.19 95 ALA A C 1
ATOM 757 O O . ALA A 1 95 ? 0.314 5.267 -0.046 1.00 95.19 95 ALA A O 1
ATOM 758 N N . GLU A 1 96 ? 1.455 6.837 1.087 1.00 93.38 96 GLU A N 1
ATOM 759 C CA . GLU A 1 96 ? 2.776 6.414 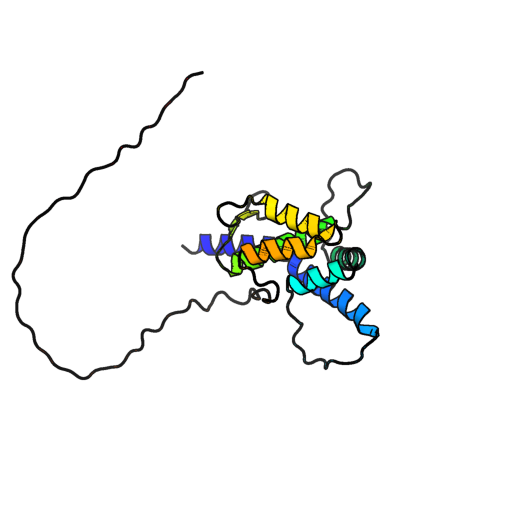0.620 1.00 93.38 96 GLU A CA 1
ATOM 760 C C . GLU A 1 96 ? 3.107 4.986 1.066 1.00 93.38 96 GLU A C 1
ATOM 762 O O . GLU A 1 96 ? 3.465 4.148 0.238 1.00 93.38 96 GLU A O 1
ATOM 767 N N . ALA A 1 97 ? 2.911 4.671 2.348 1.00 94.31 97 ALA A N 1
ATOM 768 C CA . ALA A 1 97 ? 3.164 3.338 2.881 1.00 94.31 97 ALA A CA 1
ATOM 769 C C . ALA A 1 97 ? 2.305 2.265 2.190 1.00 94.31 97 ALA A C 1
ATOM 771 O O . ALA A 1 97 ? 2.799 1.179 1.882 1.00 94.31 97 ALA A O 1
ATOM 772 N N . LEU A 1 98 ? 1.036 2.573 1.892 1.00 95.62 98 LEU A N 1
ATOM 773 C CA . LEU A 1 98 ? 0.154 1.680 1.140 1.00 95.62 98 LEU A CA 1
ATOM 774 C C . LEU A 1 98 ? 0.623 1.503 -0.314 1.00 95.62 98 LEU A C 1
ATOM 776 O O . LEU A 1 98 ? 0.639 0.377 -0.812 1.00 95.62 98 LEU A O 1
ATOM 780 N N . ALA A 1 99 ? 1.060 2.572 -0.985 1.00 94.56 99 ALA A N 1
ATOM 781 C CA . ALA A 1 99 ? 1.619 2.481 -2.335 1.00 94.56 99 ALA A CA 1
ATOM 782 C C . ALA A 1 99 ? 2.894 1.617 -2.369 1.00 94.56 99 ALA A C 1
ATOM 784 O O . ALA A 1 99 ? 3.051 0.779 -3.259 1.00 94.56 99 ALA A O 1
ATOM 785 N N . VAL A 1 100 ? 3.779 1.770 -1.378 1.00 93.81 100 VAL A N 1
ATOM 786 C CA . VAL A 1 100 ? 4.983 0.939 -1.224 1.00 93.81 100 VAL A CA 1
ATOM 787 C C . VAL A 1 100 ? 4.617 -0.521 -0.963 1.00 93.81 100 VAL A C 1
ATOM 789 O O . VAL A 1 100 ? 5.220 -1.413 -1.557 1.00 93.81 100 VAL A O 1
ATOM 792 N N . LEU A 1 101 ? 3.614 -0.781 -0.120 1.00 94.62 101 LEU A N 1
ATOM 793 C CA . LEU A 1 101 ? 3.136 -2.130 0.188 1.00 94.62 101 LEU A CA 1
ATOM 794 C C . LEU A 1 101 ? 2.603 -2.840 -1.067 1.00 94.62 101 LEU A C 1
ATOM 796 O O . LEU A 1 101 ? 2.938 -4.000 -1.310 1.00 94.62 101 LEU A O 1
ATOM 800 N N . ILE A 1 102 ? 1.827 -2.131 -1.892 1.00 94.38 102 ILE A N 1
ATOM 801 C CA . ILE A 1 102 ? 1.359 -2.621 -3.196 1.00 94.38 102 ILE A CA 1
ATOM 802 C C . ILE A 1 102 ? 2.548 -2.882 -4.127 1.00 94.38 102 ILE A C 1
ATOM 804 O O . ILE A 1 102 ? 2.639 -3.951 -4.730 1.00 94.38 102 ILE A O 1
ATOM 808 N N . GLY A 1 103 ? 3.487 -1.936 -4.210 1.00 93.06 103 GLY A N 1
ATOM 809 C CA . GLY A 1 103 ? 4.698 -2.076 -5.015 1.00 93.06 103 GLY A CA 1
ATOM 810 C C . GLY A 1 103 ? 5.510 -3.312 -4.642 1.00 93.06 103 GLY A C 1
ATOM 811 O O . GLY A 1 103 ? 5.866 -4.096 -5.515 1.00 93.06 103 GLY A O 1
ATOM 812 N N . ALA A 1 104 ? 5.727 -3.549 -3.350 1.00 92.12 104 ALA A N 1
ATOM 813 C CA . ALA A 1 104 ? 6.456 -4.713 -2.861 1.00 92.12 104 ALA A CA 1
ATOM 814 C C . ALA A 1 104 ? 5.780 -6.039 -3.259 1.00 92.12 104 ALA A C 1
ATOM 816 O O . ALA A 1 104 ? 6.470 -6.980 -3.647 1.00 92.12 104 ALA A O 1
ATOM 817 N N . GLN A 1 105 ? 4.445 -6.108 -3.254 1.00 92.12 105 GLN A N 1
ATOM 818 C CA . GLN A 1 105 ? 3.712 -7.285 -3.739 1.00 92.12 105 GLN A CA 1
ATOM 819 C C . GLN A 1 105 ? 3.859 -7.490 -5.253 1.00 92.12 105 GLN A C 1
ATOM 821 O O . GLN A 1 105 ? 4.045 -8.614 -5.717 1.00 92.12 105 GLN A O 1
ATOM 826 N N . LEU A 1 106 ? 3.822 -6.415 -6.042 1.00 92.62 106 LEU A N 1
ATOM 827 C CA . LEU A 1 106 ? 4.042 -6.497 -7.489 1.00 92.62 106 LEU A CA 1
ATOM 828 C C . LEU A 1 106 ? 5.478 -6.931 -7.828 1.00 92.62 106 LEU A C 1
ATOM 830 O O . LEU A 1 106 ? 5.681 -7.714 -8.758 1.00 92.62 106 LEU A O 1
ATOM 834 N N . VAL A 1 107 ? 6.468 -6.467 -7.060 1.00 92.25 107 VAL A N 1
ATOM 835 C CA . VAL A 1 107 ? 7.874 -6.878 -7.202 1.00 92.25 107 VAL A CA 1
ATOM 836 C C . VAL A 1 107 ? 8.064 -8.340 -6.806 1.00 92.25 107 VAL A C 1
ATOM 838 O O . VAL A 1 107 ? 8.677 -9.097 -7.554 1.00 92.25 107 VAL A O 1
ATOM 841 N N . ALA A 1 108 ? 7.464 -8.779 -5.697 1.00 89.81 108 ALA A N 1
ATOM 842 C CA . ALA A 1 108 ? 7.491 -10.176 -5.258 1.00 89.81 108 ALA A CA 1
ATOM 843 C C . ALA A 1 108 ? 6.938 -11.150 -6.312 1.00 89.81 108 ALA A C 1
ATOM 845 O O . ALA A 1 108 ? 7.383 -12.294 -6.415 1.00 89.81 108 ALA A O 1
ATOM 846 N N . ARG A 1 109 ? 5.977 -10.689 -7.118 1.00 89.38 109 ARG A N 1
ATOM 847 C CA . ARG A 1 109 ? 5.390 -11.446 -8.231 1.00 89.38 109 ARG A CA 1
ATOM 848 C C . ARG A 1 109 ? 6.217 -11.400 -9.514 1.00 89.38 109 ARG A C 1
ATOM 850 O O . ARG A 1 109 ? 5.889 -12.108 -10.462 1.00 89.38 109 ARG A O 1
ATOM 857 N N . GLY A 1 110 ? 7.254 -10.568 -9.569 1.00 90.44 110 GLY A N 1
ATOM 858 C CA . GLY A 1 110 ? 8.057 -10.347 -10.769 1.00 90.44 110 GLY A CA 1
ATOM 859 C C . GLY A 1 110 ? 7.338 -9.549 -11.859 1.00 90.44 110 GLY A C 1
ATOM 860 O O . GLY A 1 110 ? 7.745 -9.612 -13.014 1.00 90.44 110 GLY A O 1
ATOM 861 N N . THR A 1 111 ? 6.268 -8.820 -11.518 1.00 91.62 111 THR A N 1
ATOM 862 C CA . THR A 1 111 ? 5.506 -7.984 -12.468 1.00 91.62 111 THR A CA 1
ATOM 863 C C . THR A 1 111 ? 5.917 -6.512 -12.435 1.00 91.62 111 THR A C 1
ATOM 865 O O . THR A 1 111 ? 5.516 -5.744 -13.299 1.00 91.62 111 THR A O 1
ATOM 868 N N . ALA A 1 112 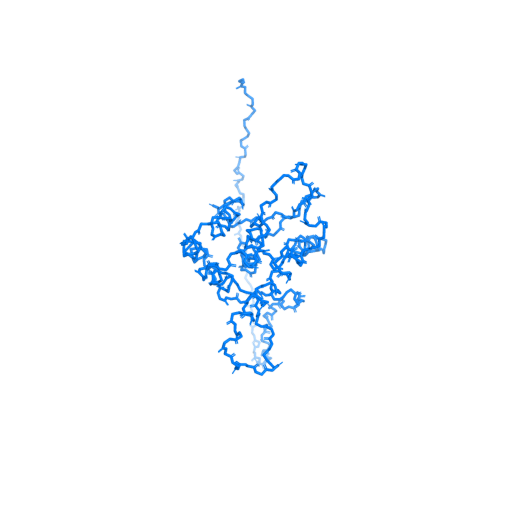? 6.692 -6.112 -11.428 1.00 92.88 112 ALA A N 1
ATOM 869 C CA . ALA A 1 112 ? 7.246 -4.773 -11.266 1.00 92.88 112 ALA A CA 1
ATOM 870 C C . ALA A 1 112 ? 8.693 -4.873 -10.767 1.00 92.88 112 ALA A C 1
ATOM 872 O O . ALA A 1 112 ? 9.127 -5.932 -10.307 1.00 92.88 112 ALA A O 1
ATOM 873 N N . TYR A 1 113 ? 9.429 -3.766 -10.804 1.00 90.81 113 TYR A N 1
ATOM 874 C CA . TYR A 1 113 ? 10.737 -3.658 -10.155 1.00 90.81 113 TYR A CA 1
ATOM 875 C C . TYR A 1 113 ? 10.960 -2.252 -9.594 1.00 90.81 113 TYR A C 1
ATOM 877 O O . TYR A 1 113 ? 10.361 -1.277 -10.050 1.00 90.81 113 TYR A O 1
ATOM 885 N N . TRP A 1 114 ? 11.832 -2.136 -8.593 1.00 91.50 114 TRP A N 1
ATOM 886 C CA . TRP A 1 114 ? 12.262 -0.843 -8.067 1.00 91.50 114 TRP A CA 1
ATOM 887 C C . TRP A 1 114 ? 13.437 -0.314 -8.889 1.00 91.50 114 TRP A C 1
ATOM 889 O O . TRP A 1 114 ? 14.479 -0.959 -8.990 1.00 91.50 114 TRP A O 1
ATOM 899 N N . ALA A 1 115 ? 13.282 0.875 -9.461 1.00 87.31 115 ALA A N 1
ATOM 900 C CA . ALA A 1 115 ? 14.361 1.612 -10.096 1.00 87.31 115 ALA A CA 1
ATOM 901 C C . ALA A 1 115 ? 14.980 2.593 -9.096 1.00 87.31 115 ALA A C 1
ATOM 903 O O . ALA A 1 115 ? 14.284 3.365 -8.432 1.00 87.31 115 ALA A O 1
ATOM 904 N N . MET A 1 116 ? 16.308 2.583 -8.997 1.00 84.75 116 MET A N 1
ATOM 905 C CA . MET A 1 116 ? 17.030 3.541 -8.169 1.00 84.75 116 MET A CA 1
ATOM 906 C C . MET A 1 116 ? 17.062 4.907 -8.857 1.00 84.75 116 MET A C 1
ATOM 908 O O . MET A 1 116 ? 17.516 5.016 -9.995 1.00 84.75 116 MET A O 1
ATOM 912 N N . ASN A 1 117 ? 16.645 5.954 -8.147 1.00 78.81 117 ASN A N 1
ATOM 913 C CA . ASN A 1 117 ? 16.960 7.325 -8.527 1.00 78.81 117 ASN A CA 1
ATOM 914 C C . ASN A 1 117 ? 18.208 7.775 -7.749 1.00 78.81 117 ASN A C 1
ATOM 916 O O . ASN A 1 117 ? 18.288 7.595 -6.534 1.00 78.81 117 ASN A O 1
ATOM 920 N N . TRP A 1 118 ? 19.208 8.319 -8.443 1.00 72.75 118 TRP A N 1
ATOM 921 C CA . TRP A 1 118 ? 20.485 8.717 -7.838 1.00 72.75 118 TRP A CA 1
ATOM 922 C C . TRP A 1 118 ? 20.355 9.973 -6.962 1.00 72.75 118 TRP A C 1
ATOM 924 O O . TRP A 1 118 ? 21.132 10.136 -6.025 1.00 72.75 118 TRP A O 1
ATOM 934 N N . THR A 1 119 ? 19.341 10.808 -7.203 1.00 75.00 119 THR A N 1
ATOM 935 C CA . THR A 1 119 ? 19.062 12.048 -6.450 1.00 75.00 119 THR A CA 1
ATOM 936 C C . THR A 1 119 ? 17.731 12.027 -5.707 1.00 75.00 119 THR A C 1
ATOM 938 O O . THR A 1 119 ? 17.299 13.058 -5.197 1.00 75.00 119 THR A O 1
ATOM 941 N N . GLY A 1 120 ? 17.054 10.880 -5.629 1.00 73.88 120 GLY A N 1
ATOM 942 C CA . GLY A 1 120 ? 15.686 10.843 -5.123 1.00 73.88 120 GLY A CA 1
ATOM 943 C C . GLY A 1 120 ? 15.244 9.498 -4.557 1.00 73.88 120 GLY A C 1
ATOM 944 O O . GLY A 1 120 ? 16.041 8.560 -4.465 1.00 73.88 120 GLY A O 1
ATOM 945 N N . PRO A 1 121 ? 13.963 9.397 -4.165 1.00 76.12 121 PRO A N 1
ATOM 946 C CA . PRO A 1 121 ? 13.382 8.137 -3.730 1.00 76.12 121 PRO A CA 1
ATOM 947 C C . PRO A 1 121 ? 13.400 7.116 -4.872 1.00 76.12 121 PRO A C 1
ATOM 949 O O . PRO A 1 121 ? 13.302 7.474 -6.051 1.00 76.12 121 PRO A O 1
ATOM 952 N N . SER A 1 122 ? 13.508 5.836 -4.517 1.00 82.50 122 SER A N 1
ATOM 953 C CA . SER A 1 122 ? 13.327 4.741 -5.469 1.00 82.50 122 SER A CA 1
ATOM 954 C C . SER A 1 122 ? 11.952 4.849 -6.133 1.00 82.50 122 SER A C 1
ATOM 956 O O . SER A 1 122 ? 10.948 5.139 -5.479 1.00 82.50 122 SER A O 1
ATOM 958 N N . LEU A 1 123 ? 11.903 4.612 -7.439 1.00 86.56 123 LEU A N 1
ATOM 959 C CA . LEU A 1 123 ? 10.678 4.661 -8.226 1.00 86.56 123 LEU A CA 1
ATOM 960 C C . LEU A 1 123 ? 10.207 3.238 -8.507 1.00 86.56 123 LEU A C 1
ATOM 962 O O . LEU A 1 123 ? 10.995 2.386 -8.911 1.00 86.56 123 LEU A O 1
ATOM 966 N N . LEU A 1 124 ? 8.921 2.976 -8.290 1.00 89.38 124 LEU A N 1
ATOM 967 C CA . LEU A 1 124 ? 8.312 1.730 -8.734 1.00 89.38 124 LEU A CA 1
ATOM 968 C C . LEU A 1 124 ? 8.138 1.804 -10.248 1.00 89.38 124 LEU A C 1
ATOM 970 O O . LEU A 1 124 ? 7.477 2.720 -10.735 1.00 89.38 124 LEU A O 1
ATOM 974 N N . VAL A 1 125 ? 8.691 0.842 -10.975 1.00 89.31 125 VAL A N 1
ATOM 975 C CA . VAL A 1 125 ? 8.355 0.629 -12.382 1.00 89.31 125 VAL A CA 1
ATOM 976 C C . VAL A 1 125 ? 7.247 -0.425 -12.420 1.00 89.31 125 VAL A C 1
ATOM 978 O O . VAL A 1 125 ? 7.519 -1.588 -12.104 1.00 89.31 125 VAL A O 1
ATOM 981 N N . PRO A 1 126 ? 5.992 -0.024 -12.692 1.00 86.69 126 PRO A N 1
ATOM 982 C CA . PRO A 1 126 ? 4.844 -0.923 -12.678 1.00 86.69 126 PRO A CA 1
ATOM 983 C C . PRO A 1 126 ? 4.819 -1.832 -13.924 1.00 86.69 126 PRO A C 1
ATOM 985 O O . PRO A 1 126 ? 5.624 -1.642 -14.837 1.00 86.69 126 PRO A O 1
ATOM 988 N N . PRO A 1 127 ? 3.887 -2.802 -13.980 1.00 84.88 127 PRO A N 1
ATOM 989 C CA . PRO A 1 127 ? 3.635 -3.589 -15.184 1.00 84.88 127 PRO A CA 1
ATOM 990 C C . PRO A 1 127 ? 3.284 -2.716 -16.398 1.00 84.88 127 PRO A C 1
ATOM 992 O O . PRO A 1 127 ? 2.726 -1.624 -16.246 1.00 84.88 127 PRO A O 1
ATOM 995 N N . ASP A 1 128 ? 3.543 -3.236 -17.600 1.00 84.62 128 ASP A N 1
ATOM 996 C CA . ASP A 1 128 ? 3.207 -2.564 -18.858 1.00 84.62 128 ASP A CA 1
ATOM 997 C C . ASP A 1 128 ? 1.734 -2.126 -18.895 1.00 84.62 128 ASP A C 1
ATOM 999 O O . ASP A 1 128 ? 0.824 -2.872 -18.527 1.00 84.62 128 ASP A O 1
ATOM 1003 N N . GLY A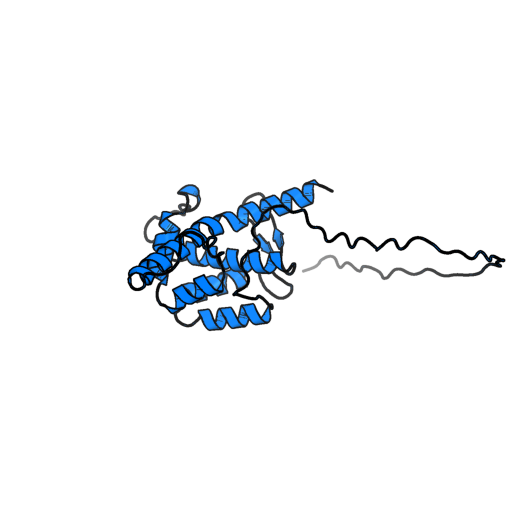 1 129 ? 1.496 -0.897 -19.360 1.00 84.69 129 GLY A N 1
ATOM 1004 C CA . GLY A 1 129 ? 0.155 -0.312 -19.455 1.00 84.69 129 GLY A CA 1
ATOM 1005 C C . GLY A 1 129 ? -0.334 0.406 -18.193 1.00 84.69 129 GLY A C 1
ATOM 1006 O O . GLY A 1 129 ? -1.448 0.926 -18.196 1.00 84.69 129 GLY A O 1
ATOM 1007 N N . ILE A 1 130 ? 0.482 0.487 -17.137 1.00 88.12 130 ILE A N 1
ATOM 1008 C CA . ILE A 1 130 ? 0.172 1.240 -15.914 1.00 88.12 130 ILE A CA 1
ATOM 1009 C C . ILE A 1 130 ? 1.202 2.353 -15.745 1.00 88.12 130 ILE A C 1
ATOM 1011 O O . ILE A 1 130 ? 2.401 2.108 -15.809 1.00 88.12 130 ILE A O 1
ATOM 1015 N N . ALA A 1 131 ? 0.757 3.587 -15.503 1.00 86.12 131 ALA A N 1
ATOM 1016 C CA . ALA A 1 131 ? 1.683 4.664 -15.162 1.00 86.12 131 ALA A CA 1
ATOM 1017 C C . ALA A 1 131 ? 2.134 4.527 -13.690 1.00 86.12 131 ALA A C 1
ATOM 1019 O O . ALA A 1 131 ? 1.292 4.217 -12.840 1.00 86.12 131 ALA A O 1
ATOM 1020 N N . PRO A 1 132 ? 3.412 4.778 -13.340 1.00 77.31 132 PRO A N 1
ATOM 1021 C CA . PRO A 1 132 ? 3.907 4.702 -11.958 1.00 77.31 132 PRO A CA 1
ATOM 1022 C C . PRO A 1 132 ? 3.052 5.482 -10.948 1.00 77.31 132 PRO A C 1
ATOM 1024 O O . PRO A 1 132 ? 2.807 5.034 -9.826 1.00 77.31 132 PRO A O 1
ATOM 1027 N N . GLU A 1 133 ? 2.543 6.637 -11.366 1.00 87.06 133 GLU A N 1
ATOM 1028 C CA . GLU A 1 133 ? 1.713 7.537 -10.569 1.00 87.06 133 GLU A CA 1
ATOM 1029 C C . GLU A 1 133 ? 0.346 6.922 -10.251 1.00 87.06 133 GLU A C 1
ATOM 1031 O O . GLU A 1 133 ? -0.237 7.228 -9.215 1.00 87.06 133 GLU A O 1
ATOM 1036 N N . THR A 1 134 ? -0.139 5.996 -11.082 1.00 92.00 134 THR A N 1
ATOM 1037 C CA . THR A 1 134 ? -1.464 5.377 -10.937 1.00 92.00 134 THR A CA 1
ATOM 1038 C C . THR A 1 134 ? -1.576 4.594 -9.629 1.00 92.00 134 THR A C 1
ATOM 1040 O O . THR A 1 134 ? -2.572 4.722 -8.921 1.00 92.00 134 THR A O 1
ATOM 1043 N N . ILE A 1 135 ? -0.537 3.839 -9.253 1.00 92.25 135 ILE A N 1
ATOM 1044 C CA . ILE A 1 135 ? -0.522 3.076 -7.993 1.00 92.25 135 ILE A CA 1
ATOM 1045 C C . ILE A 1 135 ? -0.566 4.023 -6.788 1.00 92.25 135 ILE A C 1
ATOM 1047 O O . ILE A 1 135 ? -1.284 3.763 -5.821 1.00 92.25 135 ILE A O 1
ATOM 1051 N N . ARG A 1 136 ? 0.154 5.151 -6.861 1.00 91.88 136 ARG A N 1
ATOM 1052 C CA . ARG A 1 136 ? 0.122 6.187 -5.818 1.00 91.88 136 ARG A CA 1
ATOM 1053 C C . ARG A 1 136 ? -1.262 6.820 -5.716 1.00 91.88 136 ARG A C 1
ATOM 1055 O O . ARG A 1 136 ? -1.785 6.937 -4.615 1.00 91.88 136 ARG A O 1
ATOM 1062 N N . THR A 1 137 ? -1.880 7.158 -6.847 1.00 95.00 137 THR A N 1
ATOM 1063 C CA . THR A 1 137 ? -3.244 7.699 -6.892 1.00 95.00 137 THR A CA 1
ATOM 1064 C C . THR A 1 137 ? -4.259 6.723 -6.306 1.00 95.00 137 THR A C 1
ATOM 1066 O O . THR A 1 137 ? -5.122 7.140 -5.539 1.00 95.00 137 THR A O 1
ATOM 1069 N N . TRP A 1 138 ? -4.166 5.428 -6.618 1.00 95.00 138 TRP A N 1
ATOM 1070 C CA . TRP A 1 138 ? -5.066 4.424 -6.049 1.00 95.00 138 TRP A CA 1
ATOM 1071 C C . TRP A 1 138 ? -4.918 4.303 -4.530 1.00 95.00 138 TRP A C 1
ATOM 1073 O O . TRP A 1 138 ? -5.927 4.266 -3.825 1.00 95.00 138 TRP A O 1
ATOM 1083 N N . ALA A 1 139 ? -3.682 4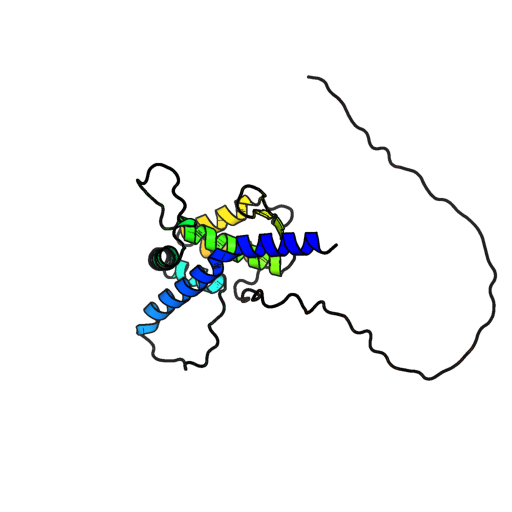.279 -4.023 1.00 95.44 139 ALA A N 1
ATOM 1084 C CA . ALA A 1 139 ? -3.412 4.233 -2.589 1.00 95.44 139 ALA A CA 1
ATOM 1085 C C . ALA A 1 139 ? -3.929 5.491 -1.869 1.00 95.44 139 ALA A C 1
ATOM 1087 O O . ALA A 1 139 ? -4.632 5.378 -0.866 1.00 95.44 139 ALA A O 1
ATOM 1088 N N . ASP A 1 140 ? -3.649 6.677 -2.413 1.00 95.44 140 ASP A N 1
ATOM 1089 C CA . ASP A 1 140 ? -4.134 7.956 -1.882 1.00 95.44 140 ASP A CA 1
ATOM 1090 C C . ASP A 1 140 ? -5.668 8.006 -1.848 1.00 95.44 140 ASP A C 1
ATOM 1092 O O . ASP A 1 140 ? -6.269 8.282 -0.808 1.00 95.44 140 ASP A O 1
ATOM 1096 N N . THR A 1 141 ? -6.309 7.605 -2.947 1.00 95.62 141 THR A N 1
ATOM 1097 C CA . THR A 1 141 ? -7.770 7.540 -3.061 1.00 95.62 141 THR A CA 1
ATOM 1098 C C . THR A 1 141 ? -8.374 6.596 -2.018 1.00 95.62 141 THR A C 1
ATOM 1100 O O . THR A 1 141 ? -9.349 6.957 -1.361 1.00 95.62 141 THR A O 1
ATOM 1103 N N . ALA A 1 142 ? -7.794 5.407 -1.822 1.00 95.25 142 ALA A N 1
ATOM 1104 C CA . ALA A 1 142 ? -8.273 4.434 -0.838 1.00 95.25 142 ALA A CA 1
ATOM 1105 C C . ALA A 1 142 ? -8.108 4.916 0.613 1.00 95.25 142 ALA A C 1
ATOM 1107 O O . ALA A 1 142 ? -8.952 4.627 1.467 1.00 95.25 142 ALA A O 1
ATOM 1108 N N . VAL A 1 143 ? -7.038 5.662 0.900 1.00 95.88 143 VAL A N 1
ATOM 1109 C CA . VAL A 1 143 ? -6.795 6.229 2.230 1.00 95.88 143 VAL A CA 1
ATOM 1110 C C . VAL A 1 143 ? -7.743 7.390 2.513 1.00 95.88 143 VAL A C 1
ATOM 1112 O O . VAL A 1 143 ? -8.323 7.435 3.597 1.00 95.88 143 VAL A O 1
ATOM 1115 N N . ARG A 1 144 ? -7.934 8.310 1.563 1.00 94.25 144 ARG A N 1
ATOM 1116 C CA . ARG A 1 144 ? -8.725 9.532 1.778 1.00 94.25 144 ARG A CA 1
ATOM 1117 C C . ARG A 1 144 ? -10.225 9.313 1.699 1.00 94.25 144 ARG A C 1
ATOM 1119 O O . ARG A 1 144 ? -10.964 9.906 2.481 1.00 94.25 144 ARG A O 1
ATOM 1126 N N . LEU A 1 145 ? -10.686 8.500 0.751 1.00 93.62 145 LEU A N 1
ATOM 1127 C CA . LEU A 1 145 ? -12.106 8.383 0.450 1.00 93.62 145 LEU A CA 1
ATOM 1128 C C . LEU A 1 145 ? -12.694 7.101 1.054 1.00 93.62 145 LEU A C 1
ATOM 1130 O O . LEU A 1 145 ? -12.205 5.999 0.779 1.00 93.62 145 LEU A O 1
ATOM 1134 N N . PRO A 1 146 ? -13.769 7.199 1.856 1.00 86.69 146 PRO A N 1
ATOM 1135 C CA . PRO A 1 146 ? -14.472 6.017 2.330 1.00 86.69 146 PRO A CA 1
ATOM 1136 C C . PRO A 1 146 ? -15.062 5.207 1.168 1.00 86.69 146 PRO A C 1
ATOM 1138 O O . PRO A 1 146 ? -15.552 5.765 0.189 1.00 86.69 146 PRO A O 1
ATOM 1141 N N . GLY A 1 147 ? -14.982 3.877 1.267 1.00 88.25 147 GLY A N 1
ATOM 1142 C CA . GLY A 1 147 ? -15.509 2.940 0.267 1.00 88.25 147 GLY A CA 1
ATOM 1143 C C . GLY A 1 147 ? -14.628 2.708 -0.970 1.00 88.25 147 GLY A C 1
ATOM 1144 O O . GLY A 1 147 ? -14.965 1.867 -1.798 1.00 88.25 147 GLY A O 1
ATOM 1145 N N . GLN A 1 148 ? -13.492 3.401 -1.120 1.00 94.38 148 GLN A N 1
ATOM 1146 C CA . GLN A 1 148 ? -12.591 3.206 -2.273 1.00 94.38 148 GLN A CA 1
ATOM 1147 C C . GLN A 1 148 ? -11.599 2.042 -2.113 1.00 94.38 148 GLN A C 1
ATOM 1149 O O . GLN A 1 148 ? -10.957 1.632 -3.076 1.00 94.38 148 GLN A O 1
ATOM 1154 N N . THR A 1 149 ? -11.506 1.460 -0.925 1.00 93.25 149 THR A N 1
ATOM 1155 C CA . THR A 1 149 ? -10.762 0.227 -0.609 1.00 93.25 149 THR A CA 1
ATOM 1156 C C . THR A 1 149 ? -11.223 -0.972 -1.442 1.00 93.25 149 THR A C 1
ATOM 1158 O O . THR A 1 149 ? -10.387 -1.693 -1.977 1.00 93.25 149 THR A O 1
ATOM 1161 N N . GLN A 1 150 ? -12.535 -1.153 -1.637 1.00 92.25 150 GLN A N 1
ATOM 1162 C CA . GLN A 1 150 ? -13.083 -2.223 -2.475 1.00 92.25 150 GLN A CA 1
ATOM 1163 C C . GLN A 1 150 ? -12.679 -2.035 -3.940 1.00 92.25 150 GLN A C 1
ATOM 1165 O O . GLN A 1 150 ? -12.311 -2.992 -4.620 1.00 92.25 150 GLN A O 1
ATOM 1170 N N . ARG A 1 151 ? -12.705 -0.788 -4.425 1.00 93.94 151 ARG A N 1
ATOM 1171 C CA . ARG A 1 151 ? -12.253 -0.456 -5.778 1.00 93.94 151 ARG A CA 1
ATOM 1172 C C . ARG A 1 151 ? -10.757 -0.714 -5.942 1.00 93.94 151 ARG A C 1
ATOM 1174 O O . ARG A 1 151 ? -10.354 -1.287 -6.951 1.00 93.94 151 ARG A O 1
ATOM 1181 N N . LEU A 1 152 ? -9.949 -0.334 -4.952 1.00 94.75 152 LEU A N 1
ATOM 1182 C CA . LEU A 1 152 ? -8.531 -0.681 -4.916 1.00 94.75 152 LEU A CA 1
ATOM 1183 C C . LEU A 1 152 ? -8.348 -2.202 -4.977 1.00 94.75 152 LEU A C 1
ATOM 1185 O O . LEU A 1 152 ? -7.555 -2.669 -5.786 1.00 94.75 152 LEU A O 1
ATOM 1189 N N . GLY A 1 153 ? -9.126 -2.973 -4.218 1.00 93.12 153 GLY A N 1
ATOM 1190 C CA . GLY A 1 153 ? -9.026 -4.428 -4.259 1.00 93.12 153 GLY A CA 1
ATOM 1191 C C . GLY A 1 153 ? -9.371 -5.041 -5.617 1.00 93.12 153 GLY A C 1
ATOM 1192 O O . GLY A 1 153 ? -8.670 -5.927 -6.101 1.00 93.12 153 GLY A O 1
ATOM 1193 N N . LEU A 1 154 ? -10.366 -4.494 -6.323 1.00 94.50 154 LEU A N 1
ATOM 1194 C CA . LEU A 1 154 ? -10.652 -4.880 -7.711 1.00 94.50 154 LEU A CA 1
ATOM 1195 C C . LEU A 1 154 ? -9.484 -4.560 -8.656 1.00 94.50 154 LEU A C 1
ATOM 1197 O O . LEU A 1 154 ? -9.142 -5.383 -9.506 1.00 94.50 154 LEU A O 1
ATOM 1201 N N . HIS A 1 155 ? -8.850 -3.393 -8.505 1.00 93.75 155 HIS A N 1
ATOM 1202 C CA . HIS A 1 155 ? -7.659 -3.043 -9.281 1.00 93.75 155 HIS A CA 1
ATOM 1203 C C . HIS A 1 155 ? -6.500 -4.007 -8.996 1.00 93.75 155 HIS A C 1
ATOM 1205 O O . HIS A 1 155 ? -5.865 -4.486 -9.930 1.00 93.75 155 HIS A O 1
ATOM 1211 N N . LEU A 1 156 ? -6.262 -4.357 -7.732 1.00 94.19 156 LEU A N 1
ATOM 1212 C CA . LEU A 1 156 ? -5.221 -5.308 -7.338 1.00 94.19 156 LEU A CA 1
ATOM 1213 C C . LEU A 1 156 ? -5.498 -6.719 -7.869 1.00 94.19 156 LEU A C 1
ATOM 1215 O O . LEU A 1 156 ? -4.595 -7.349 -8.423 1.00 94.19 156 LEU A O 1
ATOM 1219 N N . ALA A 1 157 ? -6.745 -7.182 -7.794 1.00 93.44 157 ALA A N 1
ATOM 1220 C CA . ALA A 1 157 ? -7.165 -8.463 -8.352 1.00 93.44 157 ALA A CA 1
ATOM 1221 C C . ALA A 1 157 ? -6.995 -8.519 -9.879 1.00 93.44 157 ALA A C 1
ATOM 1223 O O . ALA A 1 157 ? -6.579 -9.549 -10.407 1.00 93.44 157 ALA A O 1
ATOM 1224 N N . ALA A 1 158 ? -7.232 -7.412 -10.593 1.00 92.44 158 ALA A N 1
ATOM 1225 C CA . ALA A 1 158 ? -6.970 -7.317 -12.032 1.00 92.44 158 ALA A CA 1
ATOM 1226 C C . ALA A 1 158 ? -5.471 -7.433 -12.370 1.00 92.44 158 ALA A C 1
ATOM 1228 O O . ALA A 1 158 ? -5.112 -7.963 -13.418 1.00 92.44 158 ALA A O 1
ATOM 1229 N N . LEU A 1 159 ? -4.590 -7.015 -11.455 1.00 90.38 159 LEU A N 1
ATOM 1230 C CA . LEU A 1 159 ? -3.138 -7.253 -11.527 1.00 90.38 159 LEU A CA 1
ATOM 1231 C C . LEU A 1 159 ? -2.733 -8.642 -11.000 1.00 90.38 159 LEU A C 1
ATOM 1233 O O . LEU A 1 159 ? -1.549 -8.988 -10.924 1.00 90.38 159 LEU A O 1
ATOM 1237 N N . GLY A 1 160 ? -3.722 -9.447 -10.615 1.00 91.25 160 GLY A N 1
ATOM 1238 C CA . GLY A 1 160 ? -3.579 -10.766 -10.023 1.00 91.25 160 GLY A CA 1
ATOM 1239 C C . GLY A 1 160 ? -3.022 -10.762 -8.600 1.00 91.25 160 GLY A C 1
ATOM 1240 O O . GLY A 1 160 ? -2.709 -11.841 -8.104 1.00 91.25 160 GLY A O 1
ATOM 1241 N N . VAL A 1 161 ? -2.848 -9.604 -7.957 1.00 91.62 161 VAL A N 1
ATOM 1242 C CA . VAL A 1 161 ? -2.293 -9.479 -6.601 1.00 91.62 161 VAL A CA 1
ATOM 1243 C C . VAL A 1 161 ? -3.234 -10.135 -5.591 1.00 91.62 161 VAL A C 1
ATOM 1245 O O . VAL A 1 161 ? -4.420 -9.827 -5.549 1.00 91.62 161 VAL A O 1
ATOM 1248 N N . ASP A 1 162 ? -2.688 -11.021 -4.755 1.00 89.62 162 ASP A N 1
ATOM 1249 C CA . ASP A 1 162 ? -3.401 -11.571 -3.601 1.00 89.62 162 ASP A CA 1
ATOM 1250 C C . ASP A 1 162 ? -3.153 -10.670 -2.388 1.00 89.62 162 ASP A C 1
ATOM 1252 O O . ASP A 1 162 ? -2.065 -10.652 -1.814 1.00 89.62 162 ASP A O 1
ATOM 1256 N N . GLU A 1 163 ? -4.169 -9.912 -1.986 1.00 89.75 163 GLU A N 1
ATOM 1257 C CA . GLU A 1 163 ? -4.086 -8.988 -0.852 1.00 89.75 163 GLU A CA 1
ATOM 1258 C C . GLU A 1 163 ? -3.823 -9.675 0.491 1.00 89.75 163 GLU A C 1
ATOM 1260 O O . GLU A 1 163 ? -3.391 -9.013 1.442 1.00 89.75 163 GLU A O 1
ATOM 1265 N N . ARG A 1 164 ? -4.130 -10.974 0.592 1.00 89.62 164 ARG A N 1
ATOM 1266 C CA . ARG A 1 164 ? -3.944 -11.776 1.806 1.00 89.62 164 ARG A CA 1
ATOM 1267 C C . ARG A 1 164 ? -2.564 -12.406 1.870 1.00 89.62 164 ARG A C 1
ATOM 1269 O O . ARG A 1 164 ? -2.169 -12.856 2.946 1.00 89.62 164 ARG A O 1
ATOM 1276 N N . ALA A 1 165 ? -1.832 -12.422 0.758 1.00 87.50 165 ALA A N 1
ATOM 1277 C CA . ALA A 1 165 ? -0.478 -12.928 0.743 1.00 87.50 165 ALA A CA 1
ATOM 1278 C C . ALA A 1 165 ? 0.392 -12.058 1.666 1.00 87.50 165 ALA A C 1
ATOM 1280 O O . ALA A 1 165 ? 0.435 -10.832 1.508 1.00 87.50 165 ALA A O 1
ATOM 1281 N N . PRO A 1 166 ? 1.090 -12.656 2.645 1.00 85.81 166 PRO A N 1
ATOM 1282 C CA . PRO A 1 166 ? 2.049 -11.911 3.438 1.00 85.81 166 PRO A CA 1
ATOM 1283 C C . PRO A 1 166 ? 3.149 -11.384 2.525 1.00 85.81 166 PRO A C 1
ATOM 1285 O O . PRO A 1 166 ? 3.547 -12.062 1.575 1.00 85.81 166 PRO A O 1
ATOM 1288 N N . LEU A 1 167 ? 3.672 -10.197 2.833 1.00 79.50 167 LEU A N 1
ATOM 1289 C CA . LEU A 1 167 ? 4.898 -9.751 2.183 1.00 79.50 167 LEU A CA 1
ATOM 1290 C C . LEU A 1 167 ? 5.974 -10.833 2.350 1.00 79.50 167 LEU A C 1
ATOM 1292 O O . LEU A 1 167 ? 6.142 -11.352 3.466 1.00 79.50 167 LEU A O 1
ATOM 1296 N N . PRO A 1 168 ? 6.707 -11.191 1.281 1.00 66.31 168 PRO A N 1
ATOM 1297 C CA . PRO A 1 168 ? 7.906 -11.981 1.459 1.00 66.31 168 PRO A CA 1
ATOM 1298 C C . PRO A 1 168 ? 8.821 -11.171 2.369 1.00 66.31 168 PRO A C 1
ATOM 1300 O O . PRO A 1 168 ? 9.204 -10.045 2.055 1.00 66.31 168 PRO A O 1
ATOM 1303 N N . THR A 1 169 ? 9.128 -11.717 3.542 1.00 57.81 169 THR A N 1
ATOM 1304 C CA . THR A 1 169 ? 10.194 -11.167 4.361 1.00 57.81 169 THR A CA 1
ATOM 1305 C C . THR A 1 169 ? 11.437 -11.178 3.487 1.00 57.81 169 THR A C 1
ATOM 1307 O O . THR A 1 169 ? 11.784 -12.217 2.921 1.00 57.81 169 THR A O 1
ATOM 1310 N N . THR A 1 170 ? 12.089 -10.027 3.345 1.00 50.09 170 THR A N 1
ATOM 1311 C CA . THR A 1 170 ? 13.396 -9.875 2.698 1.00 50.09 170 THR A CA 1
ATOM 1312 C C . THR A 1 170 ? 14.464 -10.550 3.568 1.00 50.09 170 THR A C 1
ATOM 1314 O O . THR A 1 170 ? 15.395 -9.946 4.083 1.00 50.09 170 THR A O 1
ATOM 1317 N N . GLY A 1 171 ? 14.293 -11.850 3.790 1.00 39.88 171 GLY A N 1
ATOM 1318 C CA . GLY A 1 171 ? 15.217 -12.755 4.429 1.00 39.88 171 GLY A CA 1
ATOM 1319 C C . GLY A 1 171 ? 15.839 -13.613 3.345 1.00 39.88 171 GLY A C 1
ATOM 1320 O O . GLY A 1 171 ? 15.288 -14.643 2.974 1.00 39.88 171 GLY A O 1
ATOM 1321 N N . ARG A 1 172 ? 17.014 -13.181 2.880 1.00 35.50 172 ARG A N 1
ATOM 1322 C CA . ARG A 1 172 ? 17.984 -13.979 2.124 1.00 35.50 172 ARG A CA 1
ATOM 1323 C C . ARG A 1 172 ? 17.494 -14.459 0.749 1.00 35.50 172 ARG A C 1
ATOM 1325 O O . ARG A 1 172 ? 16.961 -15.555 0.584 1.00 35.50 172 ARG A O 1
ATOM 1332 N N . ALA A 1 173 ? 17.840 -13.678 -0.273 1.00 42.47 173 ALA A N 1
ATOM 1333 C CA . ALA A 1 173 ? 18.047 -14.181 -1.625 1.00 42.47 173 ALA A CA 1
ATOM 1334 C C . ALA A 1 173 ? 19.010 -15.384 -1.574 1.00 42.47 173 ALA A C 1
ATOM 1336 O O . ALA A 1 173 ? 20.218 -15.251 -1.398 1.00 42.47 173 ALA A O 1
ATOM 1337 N N . GLY A 1 174 ? 18.451 -16.589 -1.626 1.00 35.88 174 GLY A N 1
ATOM 1338 C CA . GLY A 1 174 ? 19.220 -17.823 -1.471 1.00 35.88 174 GLY A CA 1
ATOM 1339 C C . GLY A 1 174 ? 18.480 -19.092 -1.874 1.00 35.88 174 GLY A C 1
ATOM 1340 O O . GLY A 1 174 ? 19.016 -20.179 -1.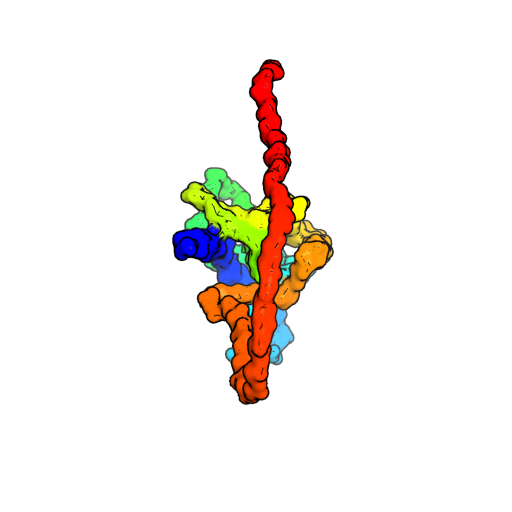706 1.00 35.88 174 GLY A O 1
ATOM 1341 N N . ALA A 1 175 ? 17.279 -18.983 -2.440 1.00 38.25 175 ALA A N 1
ATOM 1342 C CA . ALA A 1 175 ? 16.592 -20.106 -3.062 1.00 38.25 175 ALA A CA 1
ATOM 1343 C C . ALA A 1 175 ? 16.223 -19.742 -4.499 1.00 38.25 175 ALA A C 1
ATOM 1345 O O . ALA A 1 175 ? 15.065 -19.770 -4.910 1.00 38.25 175 ALA A O 1
ATOM 1346 N N . ARG A 1 176 ? 17.254 -19.466 -5.314 1.00 38.59 176 ARG A N 1
ATOM 1347 C CA . ARG A 1 176 ? 17.173 -19.874 -6.717 1.00 38.59 176 ARG A CA 1
ATOM 1348 C C . ARG A 1 176 ? 16.763 -21.338 -6.688 1.00 38.59 176 ARG A C 1
ATOM 1350 O O . ARG A 1 176 ? 17.512 -22.177 -6.187 1.00 38.59 176 ARG A O 1
ATOM 1357 N N . ARG A 1 177 ? 15.568 -21.618 -7.203 1.00 44.28 177 ARG A N 1
ATOM 1358 C CA . ARG A 1 177 ? 15.077 -22.953 -7.519 1.00 44.28 177 ARG A CA 1
ATOM 1359 C C . ARG A 1 177 ? 16.053 -23.572 -8.517 1.00 44.28 177 ARG A C 1
ATOM 1361 O O . ARG A 1 177 ? 15.848 -23.527 -9.726 1.00 44.28 177 ARG A O 1
ATOM 1368 N N . THR A 1 178 ? 17.156 -24.108 -8.010 1.00 42.25 178 THR A N 1
ATOM 1369 C CA . THR A 1 178 ? 17.982 -25.055 -8.734 1.00 42.25 178 THR A CA 1
ATOM 1370 C C . THR A 1 178 ? 17.119 -26.297 -8.837 1.00 42.25 178 THR A C 1
ATOM 1372 O O . THR A 1 178 ? 17.005 -27.100 -7.915 1.00 42.25 178 THR A O 1
ATOM 1375 N N . GLY A 1 179 ? 16.412 -26.409 -9.961 1.00 36.53 179 GLY A N 1
ATOM 1376 C CA . GLY A 1 179 ? 15.870 -27.676 -10.412 1.00 36.53 179 GLY A CA 1
ATOM 1377 C C . GLY A 1 179 ? 17.046 -28.625 -10.571 1.00 36.53 179 GLY A C 1
ATOM 1378 O O . GLY A 1 179 ? 17.678 -28.683 -11.622 1.00 36.53 179 GLY A O 1
ATOM 1379 N N . ARG A 1 180 ? 17.376 -29.316 -9.480 1.00 39.75 180 ARG A N 1
ATOM 1380 C CA . ARG A 1 180 ? 18.284 -30.446 -9.425 1.00 39.75 180 ARG A CA 1
ATOM 1381 C C . ARG A 1 180 ? 17.673 -31.499 -10.337 1.00 39.75 180 ARG A C 1
ATOM 1383 O O . ARG A 1 180 ? 16.756 -32.218 -9.949 1.00 39.75 180 ARG A O 1
ATOM 1390 N N . ARG A 1 181 ? 18.145 -31.531 -11.584 1.00 44.28 181 ARG A N 1
ATOM 1391 C CA . ARG A 1 181 ? 17.884 -32.616 -12.523 1.00 44.28 181 ARG A CA 1
ATOM 1392 C C . ARG A 1 181 ? 18.344 -33.890 -11.821 1.00 44.28 181 ARG A C 1
ATOM 1394 O O . ARG A 1 181 ? 19.523 -34.062 -11.520 1.00 44.28 181 ARG A O 1
ATOM 1401 N N . ARG A 1 182 ? 17.356 -34.696 -11.447 1.00 44.38 182 ARG A N 1
ATOM 1402 C CA . ARG A 1 182 ? 17.478 -35.978 -10.765 1.00 44.38 182 ARG A CA 1
ATOM 1403 C C . ARG A 1 182 ? 18.469 -36.836 -11.551 1.00 44.38 182 ARG A C 1
ATOM 1405 O O . ARG A 1 182 ? 18.193 -37.210 -12.686 1.00 44.38 182 ARG A O 1
ATOM 1412 N N . GLY A 1 183 ? 19.631 -37.100 -10.964 1.00 35.06 183 GLY A N 1
ATOM 1413 C CA . GLY A 1 183 ? 20.491 -38.181 -11.416 1.00 35.06 183 GLY A CA 1
ATOM 1414 C C . GLY A 1 183 ? 19.819 -39.497 -11.048 1.00 35.06 183 GLY A C 1
ATOM 1415 O O . GLY A 1 183 ? 19.767 -39.840 -9.871 1.00 35.06 183 GLY A O 1
ATOM 1416 N N . SER A 1 184 ? 19.282 -40.211 -12.034 1.00 43.91 184 SER A N 1
ATOM 1417 C CA . SER A 1 184 ? 19.197 -41.668 -11.972 1.00 43.91 184 SER A CA 1
ATOM 1418 C C . SER A 1 184 ? 20.394 -42.201 -12.748 1.00 43.91 184 SER A C 1
ATOM 1420 O O . SER A 1 184 ? 20.479 -42.046 -13.968 1.00 43.91 184 SER A O 1
ATOM 1422 N N . GLY A 1 185 ? 21.365 -42.746 -12.023 1.00 36.03 185 GLY A N 1
ATOM 1423 C CA . GLY A 1 185 ? 22.460 -43.483 -12.626 1.00 36.03 185 GLY A CA 1
ATOM 1424 C C . GLY A 1 185 ? 21.938 -44.754 -13.291 1.00 36.03 185 GLY A C 1
ATOM 1425 O O . GLY A 1 185 ? 21.177 -45.486 -12.674 1.00 36.03 185 GLY A O 1
ATOM 1426 N N . ARG A 1 186 ? 22.372 -44.919 -14.546 1.00 41.22 186 ARG A N 1
ATOM 1427 C CA . ARG A 1 186 ? 22.832 -46.140 -15.226 1.00 41.22 186 ARG A CA 1
ATOM 1428 C C . ARG A 1 186 ? 22.015 -47.422 -15.047 1.00 41.22 186 ARG A C 1
ATOM 1430 O O . ARG A 1 186 ? 22.054 -48.024 -13.991 1.00 41.22 186 ARG A O 1
ATOM 1437 N N . ASP A 1 187 ? 21.512 -47.917 -16.176 1.00 36.62 187 ASP A N 1
ATOM 1438 C CA . ASP A 1 187 ? 22.001 -49.192 -16.705 1.00 36.62 187 ASP A CA 1
ATOM 1439 C C . ASP A 1 187 ? 22.098 -49.141 -18.234 1.00 36.62 187 ASP A C 1
ATOM 1441 O O . ASP A 1 187 ? 21.399 -48.377 -18.901 1.00 36.62 187 ASP A O 1
ATOM 1445 N N . GLY A 1 188 ? 23.119 -49.823 -18.747 1.00 35.25 188 GLY A N 1
ATOM 1446 C CA . GLY A 1 188 ? 23.724 -49.575 -20.047 1.00 35.25 188 GLY A CA 1
ATOM 1447 C C . GLY A 1 188 ? 22.989 -50.159 -21.246 1.00 35.25 188 GLY A C 1
ATOM 1448 O O . GLY A 1 188 ? 22.204 -51.092 -21.135 1.00 35.25 188 GLY A O 1
ATOM 1449 N N . SER A 1 189 ? 23.336 -49.636 -22.420 1.00 41.59 189 SER A N 1
ATOM 1450 C CA . SER A 1 189 ? 23.654 -50.428 -23.613 1.00 41.59 189 SER A CA 1
ATOM 1451 C C . SER A 1 189 ? 24.243 -49.509 -24.677 1.00 41.59 189 SER A C 1
ATOM 1453 O O . SER A 1 189 ? 23.666 -48.487 -25.041 1.00 41.59 189 SER A O 1
ATOM 1455 N N . ALA A 1 190 ? 25.443 -49.865 -25.124 1.00 39.62 190 ALA A N 1
ATOM 1456 C CA . ALA A 1 190 ? 26.138 -49.248 -26.237 1.00 39.62 190 ALA A CA 1
ATOM 1457 C C . ALA A 1 190 ? 25.469 -49.633 -27.562 1.00 39.62 190 ALA A C 1
ATOM 1459 O O . ALA A 1 190 ? 25.096 -50.789 -27.736 1.00 39.62 190 ALA A O 1
ATOM 1460 N N . SER A 1 191 ? 25.386 -48.689 -28.502 1.00 40.38 191 SER A N 1
ATOM 1461 C CA . SER A 1 191 ? 25.407 -48.939 -29.952 1.00 40.38 191 SER A CA 1
ATOM 1462 C C . SER A 1 191 ? 25.590 -47.613 -30.698 1.00 40.38 191 SER A C 1
ATOM 1464 O O . SER A 1 191 ? 24.685 -46.786 -30.764 1.00 40.38 191 SER A O 1
ATOM 1466 N N . HIS A 1 192 ? 26.786 -47.414 -31.250 1.00 41.03 192 HIS A N 1
ATOM 1467 C CA . HIS A 1 192 ? 27.019 -46.573 -32.429 1.00 41.03 192 HIS A CA 1
ATOM 1468 C C . HIS A 1 192 ? 26.832 -47.459 -33.671 1.00 41.03 192 HIS A C 1
ATOM 1470 O O . HIS A 1 192 ? 27.159 -48.646 -33.596 1.00 41.03 192 HIS A O 1
ATOM 1476 N N . PRO A 1 193 ? 26.336 -46.918 -34.800 1.00 51.41 193 PRO A N 1
ATOM 1477 C CA . PRO A 1 193 ? 27.280 -46.386 -35.793 1.00 51.41 193 PRO A CA 1
ATOM 1478 C C . PRO A 1 193 ? 26.792 -45.175 -36.624 1.00 51.41 193 PRO A C 1
ATOM 1480 O O . PRO A 1 193 ? 25.621 -45.068 -36.962 1.00 51.41 193 PRO A O 1
ATOM 1483 N N . GLY A 1 194 ? 27.759 -44.333 -37.019 1.00 37.09 194 GLY A N 1
ATOM 1484 C CA . GLY A 1 194 ? 27.956 -43.873 -38.409 1.00 37.09 194 GLY A CA 1
ATOM 1485 C C . GLY A 1 194 ? 27.148 -42.677 -38.964 1.00 37.09 194 GLY A C 1
ATOM 1486 O O . GLY A 1 194 ? 25.927 -42.755 -39.022 1.00 37.09 194 GLY A O 1
ATOM 1487 N N . PRO A 1 195 ? 27.809 -41.609 -39.472 1.00 62.88 195 PRO A N 1
ATOM 1488 C CA . PRO A 1 195 ? 27.184 -40.502 -40.211 1.00 62.88 195 PRO A CA 1
ATOM 1489 C C . PRO A 1 195 ? 27.181 -40.742 -41.740 1.00 62.88 195 PRO A C 1
ATOM 1491 O O . PRO A 1 195 ? 27.866 -41.645 -42.225 1.00 62.88 195 PRO A O 1
ATOM 1494 N N . PRO A 1 196 ? 26.466 -39.902 -42.515 1.00 50.69 196 PRO A N 1
ATOM 1495 C CA . PRO A 1 196 ? 27.191 -38.888 -43.297 1.00 50.69 196 PRO A CA 1
ATOM 1496 C C . PRO A 1 196 ? 26.522 -37.493 -43.358 1.00 50.69 196 PRO A C 1
ATOM 1498 O O . PRO A 1 196 ? 25.335 -37.319 -43.100 1.00 50.69 196 PRO A O 1
ATOM 1501 N N . ALA A 1 197 ? 27.355 -36.498 -43.685 1.00 44.47 197 ALA A N 1
ATOM 1502 C CA . ALA A 1 197 ? 27.082 -35.064 -43.880 1.00 44.47 197 ALA A CA 1
ATOM 1503 C C . ALA A 1 197 ? 26.550 -34.754 -45.311 1.00 44.47 197 ALA A C 1
ATOM 1505 O O . ALA A 1 197 ? 26.218 -35.694 -46.029 1.00 44.47 197 ALA A O 1
ATOM 1506 N N . PRO A 1 198 ? 26.691 -33.524 -45.856 1.00 61.66 198 PRO A N 1
ATOM 1507 C CA . PRO A 1 198 ? 26.228 -32.183 -45.453 1.00 61.66 198 PRO A CA 1
ATOM 1508 C C . PRO A 1 198 ? 25.280 -31.572 -46.527 1.00 61.66 198 PRO A C 1
ATOM 1510 O O . PRO A 1 198 ? 25.071 -32.180 -47.566 1.00 61.66 198 PRO A O 1
ATOM 1513 N N . HIS A 1 199 ? 24.735 -30.363 -46.310 1.00 39.62 199 HIS A N 1
ATOM 1514 C CA . HIS A 1 199 ? 24.778 -29.209 -47.245 1.00 39.62 199 HIS A CA 1
ATOM 1515 C C . HIS A 1 199 ? 23.704 -28.145 -46.949 1.00 39.62 199 HIS A C 1
ATOM 1517 O O . HIS A 1 199 ? 22.534 -28.474 -46.818 1.00 39.62 199 HIS A O 1
ATOM 1523 N N . ALA A 1 200 ? 24.169 -26.882 -46.973 1.00 38.75 200 ALA A N 1
ATOM 1524 C CA . ALA A 1 200 ? 23.503 -25.648 -47.427 1.00 38.75 200 ALA A CA 1
ATOM 1525 C C . ALA A 1 200 ? 22.187 -25.229 -46.732 1.00 38.75 200 ALA A C 1
ATOM 1527 O O . ALA A 1 200 ? 21.261 -26.001 -46.585 1.00 38.75 200 ALA A O 1
ATOM 1528 N N . GLY A 1 201 ? 21.963 -23.987 -46.319 1.00 36.12 201 GLY A N 1
ATOM 1529 C CA . GLY A 1 201 ? 22.583 -22.709 -46.632 1.00 36.12 201 GLY A CA 1
ATOM 1530 C C . GLY A 1 201 ? 21.600 -21.594 -46.229 1.00 36.12 201 GLY A C 1
ATOM 1531 O O . GLY A 1 201 ? 20.441 -21.869 -45.933 1.00 36.12 201 GLY A O 1
ATOM 1532 N N . ALA A 1 202 ? 22.082 -20.351 -46.273 1.00 38.56 202 ALA A N 1
ATOM 1533 C CA . ALA A 1 202 ? 21.330 -19.089 -46.206 1.00 38.56 202 ALA A CA 1
ATOM 1534 C C . ALA A 1 202 ? 20.894 -18.549 -44.820 1.00 38.56 202 ALA A C 1
ATOM 1536 O O . ALA A 1 202 ? 19.791 -18.769 -44.335 1.00 38.56 202 ALA A O 1
ATOM 1537 N N . SER A 1 203 ? 21.748 -17.679 -44.275 1.00 45.12 203 SER A N 1
ATOM 1538 C CA . SER A 1 203 ? 21.340 -16.385 -43.690 1.00 45.12 203 SER A CA 1
ATOM 1539 C C . SER A 1 203 ? 21.496 -15.292 -44.770 1.00 45.12 203 SER A C 1
ATOM 1541 O O . SER A 1 203 ? 22.215 -15.537 -45.741 1.00 45.12 203 SER A O 1
ATOM 1543 N N . PRO A 1 204 ? 21.119 -14.020 -44.532 1.00 65.75 204 PRO A N 1
ATOM 1544 C CA . PRO A 1 204 ? 19.843 -13.419 -44.112 1.00 65.75 204 PRO A CA 1
ATOM 1545 C C . PRO A 1 204 ? 19.385 -12.383 -45.192 1.00 65.75 204 PRO A C 1
ATOM 1547 O O . PRO A 1 204 ? 19.926 -12.401 -46.297 1.00 65.75 204 PRO A O 1
ATOM 1550 N N . PRO A 1 205 ? 18.458 -11.429 -44.928 1.00 55.94 205 PRO A N 1
ATOM 1551 C CA . PRO A 1 205 ? 19.001 -10.097 -44.627 1.00 55.94 205 PRO A CA 1
ATOM 1552 C C . PRO A 1 205 ? 18.172 -9.182 -43.699 1.00 55.94 205 PRO A C 1
ATOM 1554 O O . PRO A 1 205 ? 16.948 -9.122 -43.713 1.00 55.94 205 PRO A O 1
ATOM 1557 N N . TYR A 1 206 ? 18.940 -8.399 -42.944 1.00 41.06 206 TYR A N 1
ATOM 1558 C CA . TYR A 1 206 ? 18.738 -7.040 -42.435 1.00 41.06 206 TYR A CA 1
ATOM 1559 C C . TYR A 1 206 ? 17.491 -6.245 -42.883 1.00 41.06 206 TYR A C 1
ATOM 1561 O O . TYR A 1 206 ? 17.423 -5.708 -43.989 1.00 41.06 206 TYR A O 1
ATOM 1569 N N . GLY A 1 207 ? 16.586 -6.010 -41.928 1.00 40.03 207 GLY A N 1
ATOM 1570 C CA . GLY A 1 207 ? 15.549 -4.976 -41.971 1.00 40.03 207 GLY A CA 1
ATOM 1571 C C . GLY A 1 207 ? 16.024 -3.638 -41.389 1.00 40.03 207 GLY A C 1
ATOM 1572 O O . GLY A 1 207 ? 15.892 -3.380 -40.200 1.00 40.03 207 GLY A O 1
ATOM 1573 N N . ARG A 1 208 ? 16.615 -2.821 -42.262 1.00 45.38 208 ARG A N 1
ATOM 1574 C CA . ARG A 1 208 ? 16.600 -1.345 -42.347 1.00 45.38 208 ARG A CA 1
ATOM 1575 C C . ARG A 1 208 ? 15.953 -0.566 -41.170 1.00 45.38 208 ARG A C 1
ATOM 1577 O O . ARG A 1 208 ? 14.736 -0.423 -41.111 1.00 45.38 208 ARG A O 1
ATOM 1584 N N . TRP A 1 209 ? 16.775 0.081 -40.339 1.00 40.78 209 TRP A N 1
ATOM 1585 C CA . TRP A 1 209 ? 16.356 1.223 -39.514 1.00 40.78 209 TRP A CA 1
ATOM 1586 C C . TRP A 1 209 ? 16.287 2.478 -40.397 1.00 40.78 209 TRP A C 1
ATOM 1588 O O . TRP A 1 209 ? 17.267 2.831 -41.054 1.00 40.78 209 TRP A O 1
ATOM 1598 N N . ARG A 1 210 ? 15.126 3.141 -40.446 1.00 46.69 210 ARG A N 1
ATOM 1599 C CA . ARG A 1 210 ? 14.968 4.489 -41.011 1.00 46.69 210 ARG A CA 1
ATOM 1600 C C . ARG A 1 210 ? 14.865 5.489 -39.861 1.00 46.69 210 ARG A C 1
ATOM 1602 O O . ARG A 1 210 ? 13.875 5.487 -39.140 1.00 46.69 210 ARG A O 1
ATOM 1609 N N . SER A 1 211 ? 15.866 6.354 -39.747 1.00 49.44 211 SER A N 1
ATOM 1610 C CA . SER A 1 211 ? 15.744 7.666 -39.106 1.00 49.44 211 SER A CA 1
ATOM 1611 C C . SER A 1 211 ? 14.959 8.621 -40.010 1.00 49.44 211 SER A C 1
ATOM 1613 O O . SER A 1 211 ? 15.103 8.548 -41.235 1.00 49.44 211 SER A O 1
ATOM 1615 N N . PRO A 1 212 ? 14.223 9.576 -39.430 1.00 63.34 212 PRO A N 1
ATOM 1616 C CA . PRO A 1 212 ? 14.076 10.892 -40.036 1.00 63.34 212 PRO A CA 1
ATOM 1617 C C . PRO A 1 212 ? 14.639 11.982 -39.117 1.00 63.34 212 PRO A C 1
ATOM 1619 O O . PRO A 1 212 ? 14.227 12.137 -37.969 1.00 63.34 212 PRO A O 1
ATOM 1622 N N . CYS A 1 213 ? 15.583 12.744 -39.664 1.00 58.09 213 CYS A N 1
ATOM 1623 C CA . CYS A 1 213 ? 15.948 14.070 -39.187 1.00 58.09 213 CYS A CA 1
ATOM 1624 C C . CYS A 1 213 ? 14.834 15.079 -39.526 1.00 58.09 213 CYS A C 1
ATOM 1626 O O . CYS A 1 213 ? 14.195 14.941 -40.564 1.00 58.09 213 CYS A O 1
ATOM 1628 N N . CYS A 1 214 ? 14.696 16.087 -38.659 1.00 54.59 214 CYS A N 1
ATOM 1629 C CA . CYS A 1 214 ? 14.433 17.512 -38.919 1.00 54.59 214 CYS A CA 1
ATOM 1630 C C . CYS A 1 214 ? 13.421 17.923 -40.014 1.00 54.59 214 CYS A C 1
ATOM 1632 O O . CYS A 1 214 ? 13.624 17.639 -41.189 1.00 54.59 214 CYS A O 1
ATOM 1634 N N . TRP A 1 215 ? 12.437 18.750 -39.644 1.00 44.81 215 TRP A N 1
ATOM 1635 C CA . TRP A 1 215 ? 12.298 20.180 -40.012 1.00 44.81 215 TRP A CA 1
ATOM 1636 C C . TRP A 1 215 ? 10.902 20.676 -39.592 1.00 44.81 215 TRP A C 1
ATOM 1638 O O . TRP A 1 215 ? 9.918 19.953 -39.750 1.00 44.81 215 TRP A O 1
ATOM 1648 N N . GLY A 1 216 ? 10.843 21.898 -39.058 1.00 57.41 216 GLY A N 1
ATOM 1649 C CA . GLY A 1 216 ? 9.637 22.594 -38.608 1.00 57.41 216 GLY A CA 1
ATOM 1650 C C . GLY A 1 216 ? 9.984 23.646 -37.574 1.00 57.41 216 GLY A C 1
ATOM 1651 O O . GLY A 1 216 ? 9.892 23.304 -36.378 1.00 57.41 216 GLY A O 1
#

pLDDT: mean 75.13, std 21.17, range [35.06, 95.88]